Protein AF-A0A2N9MYM4-F1 (afdb_monomer)

pLDDT: mean 74.38, std 22.08, range [23.16, 95.75]

Foldseek 3Di:
DDPVVLCLLQVLLVVVFADDPDRNNHQQDPDPPQVPVDPCVVVVVVVQQVVVQADAHEPALPDALVRVLVVCVVSVGPRYAHRYRLVRNVLNLAASVVSSVRRVVRDCLLVNLVVCCVVPVPDDRDGDDDDAADDDDPVVDVVSCVVPVPDDCPRVVNNVVSCVVVGHPDNRDHLVVDDPVVSVVVRVVRVVVNQVSCCPPNVNNDDD

Structure (mmCIF, N/CA/C/O backbone):
data_AF-A0A2N9MYM4-F1
#
_entry.id   AF-A0A2N9MYM4-F1
#
loop_
_atom_site.group_PDB
_atom_site.id
_atom_site.type_symbol
_atom_site.label_atom_id
_atom_site.label_alt_id
_atom_site.label_comp_id
_atom_site.label_asym_id
_atom_site.label_entity_id
_atom_site.label_seq_id
_atom_site.pdbx_PDB_ins_code
_atom_site.Cartn_x
_atom_site.Cartn_y
_atom_site.Cartn_z
_atom_site.occupancy
_atom_site.B_iso_or_equiv
_atom_site.auth_seq_id
_atom_site.auth_comp_id
_atom_site.auth_asym_id
_atom_site.auth_atom_id
_atom_site.pdbx_PDB_model_num
ATOM 1 N N . MET A 1 1 ? -12.364 15.074 0.270 1.00 37.00 1 MET A N 1
ATOM 2 C CA . MET A 1 1 ? -11.116 14.694 -0.408 1.00 37.00 1 MET A CA 1
ATOM 3 C C . MET A 1 1 ? -11.374 14.740 -1.903 1.00 37.00 1 MET A C 1
ATOM 5 O O . MET A 1 1 ? -12.316 14.095 -2.348 1.00 37.00 1 MET A O 1
ATOM 9 N N . THR A 1 2 ? -10.655 15.563 -2.660 1.00 26.70 2 THR A N 1
ATOM 10 C CA . THR A 1 2 ? -10.802 15.642 -4.124 1.00 26.70 2 THR A CA 1
ATOM 11 C C . THR A 1 2 ? -9.970 14.563 -4.821 1.00 26.70 2 THR A C 1
ATOM 13 O O . THR A 1 2 ? -9.009 14.045 -4.252 1.00 26.70 2 THR A O 1
ATOM 16 N N . ARG A 1 3 ? -10.273 14.260 -6.094 1.00 31.08 3 ARG A N 1
ATOM 17 C CA . ARG A 1 3 ? -9.445 13.349 -6.913 1.00 31.08 3 ARG A CA 1
ATOM 18 C C . ARG A 1 3 ? -7.970 13.782 -6.942 1.00 31.08 3 ARG A C 1
ATOM 20 O O . ARG A 1 3 ? -7.082 12.943 -6.970 1.00 31.08 3 ARG A O 1
ATOM 27 N N . ARG A 1 4 ? -7.702 15.092 -6.881 1.00 27.34 4 ARG A N 1
ATOM 28 C CA . ARG A 1 4 ? -6.344 15.658 -6.886 1.00 27.34 4 ARG A CA 1
ATOM 29 C C . ARG A 1 4 ? -5.601 15.442 -5.561 1.00 27.34 4 ARG A C 1
ATOM 31 O O . ARG A 1 4 ? -4.392 15.255 -5.589 1.00 27.34 4 ARG A O 1
ATOM 38 N N . GLU A 1 5 ? -6.314 15.416 -4.435 1.00 31.50 5 GLU A N 1
ATOM 39 C CA . GLU A 1 5 ? -5.763 15.052 -3.118 1.00 31.50 5 GLU A CA 1
ATOM 40 C C . GLU A 1 5 ? -5.500 13.544 -3.003 1.00 31.50 5 GLU A C 1
ATOM 42 O O . GLU A 1 5 ? -4.465 13.155 -2.477 1.00 31.50 5 GLU A O 1
ATOM 47 N N . LEU A 1 6 ? -6.388 12.697 -3.542 1.00 29.56 6 LEU A N 1
ATOM 48 C CA . LEU A 1 6 ? -6.170 11.244 -3.628 1.00 29.56 6 LEU A CA 1
ATOM 49 C C . LEU A 1 6 ? -4.953 10.905 -4.503 1.00 29.56 6 LEU A C 1
ATOM 51 O O . LEU A 1 6 ? -4.080 10.155 -4.078 1.00 29.56 6 LEU A O 1
ATOM 55 N N . ILE A 1 7 ? -4.841 11.530 -5.681 1.00 31.28 7 ILE A N 1
ATOM 56 C CA . ILE A 1 7 ? -3.651 11.428 -6.541 1.00 31.28 7 ILE A CA 1
ATOM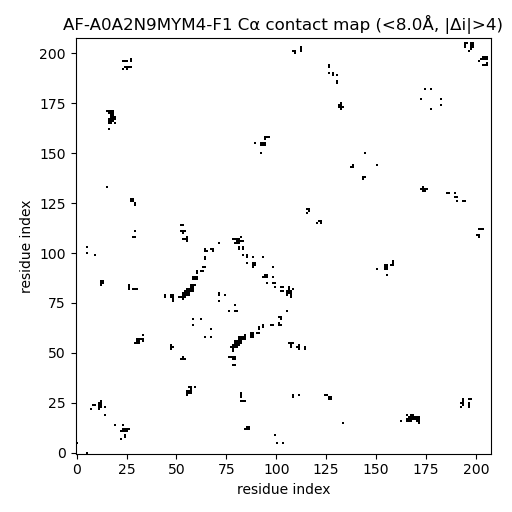 57 C C . ILE A 1 7 ? -2.404 11.926 -5.790 1.00 31.28 7 ILE A C 1
ATOM 59 O O . ILE A 1 7 ? -1.391 11.233 -5.773 1.00 31.28 7 ILE A O 1
ATOM 63 N N . GLY A 1 8 ? -2.475 13.076 -5.111 1.00 25.28 8 GLY A N 1
ATOM 64 C CA . GLY A 1 8 ? -1.361 13.619 -4.322 1.00 25.28 8 GLY A CA 1
ATOM 65 C C . GLY A 1 8 ? -0.928 12.754 -3.130 1.00 25.28 8 GLY A C 1
ATOM 66 O O . GLY A 1 8 ? 0.224 12.839 -2.718 1.00 25.28 8 GLY A O 1
ATOM 67 N N . ALA A 1 9 ? -1.814 11.906 -2.601 1.00 27.62 9 ALA A N 1
ATOM 68 C CA . ALA A 1 9 ? -1.497 10.969 -1.524 1.00 27.62 9 ALA A CA 1
ATOM 69 C C . ALA A 1 9 ? -0.861 9.654 -2.008 1.00 27.62 9 ALA A C 1
ATOM 71 O O . ALA A 1 9 ? -0.229 8.956 -1.221 1.00 27.62 9 ALA A O 1
ATOM 72 N N . ALA A 1 10 ? -1.022 9.310 -3.288 1.00 26.33 10 ALA A N 1
ATOM 73 C CA . ALA A 1 10 ? -0.700 7.981 -3.811 1.00 26.33 10 ALA A CA 1
ATOM 74 C C . ALA A 1 10 ? 0.328 7.966 -4.956 1.00 26.33 10 ALA A C 1
ATOM 76 O O . ALA A 1 10 ? 1.007 6.958 -5.168 1.00 26.33 10 ALA A O 1
ATOM 77 N N . VAL A 1 11 ? 0.515 9.090 -5.658 1.00 26.72 11 VAL A N 1
ATOM 78 C CA . VAL A 1 11 ? 1.648 9.281 -6.582 1.00 26.72 11 VAL A CA 1
ATOM 79 C C . VAL A 1 11 ? 2.975 9.112 -5.837 1.00 26.72 11 VAL A C 1
ATOM 81 O O . VAL A 1 11 ? 3.903 8.513 -6.377 1.00 26.72 11 VAL A O 1
ATOM 84 N N . THR A 1 12 ? 3.063 9.537 -4.572 1.00 26.58 12 THR A N 1
ATOM 85 C CA . THR A 1 12 ? 4.310 9.414 -3.804 1.00 26.58 12 THR A CA 1
ATOM 86 C C . THR A 1 12 ? 4.584 8.024 -3.230 1.00 26.58 12 THR A C 1
ATOM 88 O O . THR A 1 12 ? 5.732 7.745 -2.889 1.00 26.58 12 THR A O 1
ATOM 91 N N . ALA A 1 13 ? 3.611 7.103 -3.246 1.00 27.55 13 ALA A N 1
ATOM 92 C CA . ALA A 1 13 ? 3.853 5.694 -2.912 1.00 27.55 13 ALA A CA 1
ATOM 93 C C . ALA A 1 13 ? 4.764 4.978 -3.941 1.00 27.55 13 ALA A C 1
ATOM 95 O O . ALA A 1 13 ? 5.232 3.870 -3.702 1.00 27.55 13 ALA A O 1
ATOM 96 N N . THR A 1 14 ? 5.096 5.619 -5.068 1.00 25.52 14 THR A N 1
ATOM 97 C CA . THR A 1 14 ? 6.209 5.218 -5.946 1.00 25.52 14 THR A CA 1
ATOM 98 C C . THR A 1 14 ? 7.024 6.440 -6.383 1.00 25.52 14 THR A C 1
ATOM 100 O O . THR A 1 14 ? 7.360 6.610 -7.543 1.00 25.52 14 THR A O 1
ATOM 103 N N . ALA A 1 15 ? 7.435 7.278 -5.422 1.00 24.81 15 ALA A N 1
ATOM 104 C CA . ALA A 1 15 ? 8.508 8.266 -5.631 1.00 24.81 15 ALA A CA 1
ATOM 105 C C . ALA A 1 15 ? 9.924 7.711 -5.373 1.00 24.81 15 ALA A C 1
ATOM 107 O O . ALA A 1 15 ? 10.913 8.410 -5.586 1.00 24.81 15 ALA A O 1
ATOM 108 N N . ALA A 1 16 ? 10.029 6.406 -5.100 1.00 27.30 16 ALA A N 1
ATOM 109 C CA . ALA A 1 16 ? 11.187 5.624 -5.520 1.00 27.30 16 ALA A CA 1
ATOM 110 C C . ALA A 1 16 ? 11.268 5.468 -7.066 1.00 27.30 16 ALA A C 1
ATOM 112 O O . ALA A 1 16 ? 12.030 4.630 -7.534 1.00 27.30 16 ALA A O 1
ATOM 113 N N . SER A 1 17 ? 10.535 6.272 -7.872 1.00 25.78 17 SER A N 1
ATOM 114 C CA . SER A 1 17 ? 11.030 6.912 -9.115 1.00 25.78 17 SER A CA 1
ATOM 115 C C . SER A 1 17 ? 10.108 8.074 -9.589 1.00 25.78 17 SER A C 1
ATOM 117 O O . SER A 1 17 ? 8.906 7.871 -9.577 1.00 25.78 17 SER A O 1
ATOM 119 N N . ALA A 1 18 ? 10.498 9.258 -10.104 1.00 23.25 18 ALA A N 1
ATOM 120 C CA . ALA A 1 18 ? 11.807 10.031 -10.295 1.00 23.25 18 ALA A CA 1
ATOM 121 C C . ALA A 1 18 ? 11.278 11.243 -9.362 1.00 23.25 18 ALA A C 1
ATOM 123 O O . ALA A 1 18 ? 10.152 11.716 -9.503 1.00 23.25 18 ALA A O 1
ATOM 124 N N . ALA A 1 19 ? 12.125 11.815 -8.487 1.00 25.25 19 ALA A N 1
ATOM 125 C CA . ALA A 1 19 ? 11.920 13.037 -7.684 1.00 25.25 19 ALA A CA 1
ATOM 126 C C . ALA A 1 19 ? 10.869 14.087 -8.153 1.00 25.25 19 ALA A C 1
ATOM 128 O O . ALA A 1 19 ? 11.121 14.884 -9.065 1.00 25.25 19 ALA A O 1
ATOM 129 N N . VAL A 1 20 ? 9.781 14.194 -7.378 1.00 23.16 20 VAL A N 1
ATOM 130 C CA . VAL A 1 20 ? 8.937 15.394 -7.214 1.00 23.16 20 VAL A CA 1
ATOM 131 C C . VAL A 1 20 ? 9.349 16.087 -5.903 1.00 23.16 20 VAL A C 1
ATOM 133 O O . VAL A 1 20 ? 9.523 15.394 -4.901 1.00 23.16 20 VAL A O 1
ATOM 136 N N . PRO A 1 21 ? 9.518 17.422 -5.849 1.00 26.42 21 PRO A N 1
ATOM 137 C CA . PRO A 1 21 ? 9.863 18.100 -4.601 1.00 26.42 21 PRO A CA 1
ATOM 138 C C . PRO A 1 21 ? 8.680 18.146 -3.615 1.00 26.42 21 PRO A C 1
ATOM 140 O O . PRO A 1 21 ? 7.601 18.617 -3.965 1.00 26.42 21 PRO A O 1
ATOM 143 N N . ALA A 1 22 ? 8.943 17.742 -2.367 1.00 28.50 22 ALA A N 1
ATOM 144 C CA . ALA A 1 22 ? 8.140 18.008 -1.165 1.00 28.50 22 ALA A CA 1
ATOM 145 C C . ALA A 1 22 ? 6.671 17.517 -1.154 1.00 28.50 22 ALA A C 1
ATOM 147 O O . ALA A 1 22 ? 5.753 18.328 -1.036 1.00 28.50 22 ALA A O 1
ATOM 148 N N . ALA A 1 23 ? 6.457 16.191 -1.171 1.00 27.34 23 ALA A N 1
ATOM 149 C CA . ALA A 1 23 ? 5.236 15.552 -0.638 1.00 27.34 23 ALA A CA 1
ATOM 150 C C . ALA A 1 23 ? 5.391 14.026 -0.399 1.00 27.34 23 ALA A C 1
ATOM 152 O O . ALA A 1 23 ? 4.544 13.253 -0.853 1.00 27.34 23 ALA A O 1
ATOM 153 N N . SER A 1 24 ? 6.460 13.569 0.271 1.00 30.11 24 SER A N 1
ATOM 154 C CA . SER A 1 24 ? 6.762 12.150 0.568 1.00 30.11 24 SER A CA 1
ATOM 155 C C . SER A 1 24 ? 5.724 11.477 1.485 1.00 30.11 24 SER A C 1
ATOM 157 O O . SER A 1 24 ? 5.927 11.278 2.680 1.00 30.11 24 SER A O 1
ATOM 159 N N . GLN A 1 25 ? 4.571 11.119 0.914 1.00 29.56 25 GLN A N 1
ATOM 160 C CA . GLN A 1 25 ? 3.536 10.326 1.579 1.00 29.56 25 GLN A CA 1
ATOM 161 C C . GLN A 1 25 ? 3.945 8.851 1.634 1.00 29.56 25 GLN A C 1
ATOM 163 O O . GLN A 1 25 ? 3.504 8.037 0.821 1.00 29.56 25 GLN A O 1
ATOM 168 N N . THR A 1 26 ? 4.804 8.501 2.589 1.00 32.00 26 THR A N 1
ATOM 169 C CA . THR A 1 26 ? 5.155 7.099 2.831 1.00 32.00 26 THR A CA 1
ATOM 170 C C . THR A 1 26 ? 4.052 6.394 3.613 1.00 32.00 26 THR A C 1
ATOM 172 O O . THR A 1 26 ? 3.639 6.845 4.683 1.00 32.00 26 THR A O 1
ATOM 175 N N . THR A 1 27 ? 3.607 5.237 3.117 1.00 30.47 27 THR A N 1
ATOM 176 C CA . THR A 1 27 ? 2.656 4.370 3.821 1.00 30.47 27 THR A CA 1
ATOM 177 C C . THR A 1 27 ? 3.292 3.787 5.087 1.00 30.47 27 THR A C 1
ATOM 179 O O . THR A 1 27 ? 3.828 2.688 5.092 1.00 30.47 27 THR A O 1
ATOM 182 N N . VAL A 1 28 ? 3.181 4.504 6.207 1.00 26.98 28 VAL A N 1
ATOM 183 C CA . VAL A 1 28 ? 3.456 3.939 7.536 1.00 26.98 28 VAL A CA 1
ATOM 184 C C . VAL A 1 28 ? 2.336 2.958 7.864 1.00 26.98 28 VAL A C 1
ATOM 186 O O . VAL A 1 28 ? 1.223 3.374 8.193 1.00 26.98 28 VAL A O 1
ATOM 189 N N . GLY A 1 29 ? 2.581 1.667 7.666 1.00 29.38 29 GLY A N 1
ATOM 190 C CA . GLY A 1 29 ? 1.611 0.606 7.928 1.00 29.38 29 GLY A CA 1
ATOM 191 C C . GLY A 1 29 ? 1.477 0.287 9.418 1.00 29.38 29 GLY A C 1
ATOM 192 O O . GLY A 1 29 ? 2.440 0.366 10.176 1.00 29.38 29 GLY A O 1
ATOM 193 N N . VAL A 1 30 ? 0.282 -0.139 9.833 1.00 28.81 30 VAL A N 1
ATOM 194 C CA . VAL A 1 30 ? 0.127 -1.042 10.988 1.00 28.81 30 VAL A CA 1
ATOM 195 C C . VAL A 1 30 ? -0.249 -2.407 10.417 1.00 28.81 30 VAL A C 1
ATOM 197 O O . VAL A 1 30 ? -1.363 -2.902 10.584 1.00 28.81 30 VAL A O 1
ATOM 200 N N . THR A 1 31 ? 0.672 -2.964 9.635 1.00 33.22 31 THR A N 1
ATOM 201 C CA . THR A 1 31 ? 0.503 -4.227 8.919 1.00 33.22 31 THR A CA 1
ATOM 202 C C . THR A 1 31 ? 0.474 -5.390 9.904 1.00 33.22 31 THR A C 1
ATOM 204 O O . THR A 1 31 ? 1.427 -5.618 10.651 1.00 33.22 31 THR A O 1
ATOM 207 N N . ILE A 1 32 ? -0.604 -6.178 9.879 1.00 34.09 32 ILE A N 1
ATOM 208 C CA . ILE A 1 32 ? -0.493 -7.578 10.290 1.00 34.09 32 ILE A CA 1
ATOM 209 C C . ILE A 1 32 ? 0.111 -8.317 9.103 1.00 34.09 32 ILE A C 1
ATOM 211 O O . ILE A 1 32 ? -0.535 -8.428 8.064 1.00 34.09 32 ILE A O 1
ATOM 215 N N . ASP A 1 33 ? 1.342 -8.794 9.295 1.00 33.06 33 ASP A N 1
ATOM 216 C CA . ASP A 1 33 ? 2.158 -9.510 8.313 1.00 33.06 33 ASP A CA 1
ATOM 217 C C . ASP A 1 33 ? 1.318 -10.514 7.495 1.00 33.06 33 ASP A C 1
ATOM 219 O O . ASP A 1 33 ? 0.797 -11.523 7.996 1.00 33.06 33 ASP A O 1
ATOM 223 N N . CYS A 1 34 ? 1.109 -10.157 6.228 1.00 33.41 34 CYS A N 1
ATOM 224 C CA . CYS A 1 34 ? 0.062 -10.703 5.372 1.00 33.41 34 CYS A CA 1
ATOM 225 C C . CYS A 1 34 ? 0.326 -12.161 4.957 1.00 33.41 34 CYS A C 1
ATOM 227 O O . CYS A 1 34 ? -0.620 -12.909 4.689 1.00 33.41 34 CYS A O 1
ATOM 229 N N . TYR A 1 35 ? 1.585 -12.606 5.029 1.00 33.03 35 TYR A N 1
ATOM 230 C CA . TYR A 1 35 ? 2.074 -13.930 4.625 1.00 33.03 35 TYR A CA 1
ATOM 231 C C . TYR A 1 35 ? 1.400 -15.118 5.344 1.00 33.03 35 TYR A C 1
ATOM 233 O O . TYR A 1 35 ? 1.542 -16.265 4.914 1.00 33.03 35 TYR A O 1
ATOM 241 N N . GLN A 1 36 ? 0.641 -14.892 6.426 1.00 36.91 36 GLN A N 1
ATOM 242 C CA . GLN A 1 36 ? -0.136 -15.939 7.115 1.00 36.91 36 GLN A CA 1
ATOM 243 C C . GLN A 1 36 ? -1.664 -15.803 6.978 1.00 36.91 36 GLN A C 1
ATOM 245 O O . GLN A 1 36 ? -2.414 -16.649 7.488 1.00 36.91 36 GLN A O 1
ATOM 250 N N . PHE A 1 37 ? -2.161 -14.789 6.265 1.00 46.59 37 PHE A N 1
ATOM 251 C CA . PHE A 1 37 ? -3.587 -14.461 6.147 1.00 46.59 37 PHE A CA 1
ATOM 252 C C . PHE A 1 37 ? -4.339 -15.294 5.084 1.00 46.59 37 PHE A C 1
ATOM 254 O O . PHE A 1 37 ? -5.270 -14.837 4.431 1.00 46.59 37 PHE A O 1
ATOM 261 N N . GLY A 1 38 ? -4.000 -16.581 4.949 1.00 57.44 38 GLY A N 1
ATOM 262 C CA . GLY A 1 38 ? -4.732 -17.547 4.118 1.00 57.44 38 GLY A CA 1
ATOM 263 C C . GLY A 1 38 ? -6.088 -17.947 4.727 1.00 57.44 38 GLY A C 1
ATOM 264 O O . GLY A 1 38 ? -6.950 -17.113 5.007 1.00 57.44 38 GLY A O 1
ATOM 265 N N . ARG A 1 39 ? -6.276 -19.244 5.023 1.00 49.03 39 ARG A N 1
ATOM 266 C CA . ARG A 1 39 ? -7.504 -19.807 5.647 1.00 49.03 39 ARG A CA 1
ATOM 267 C C . ARG A 1 39 ? -7.873 -19.222 7.030 1.00 49.03 39 ARG A C 1
ATOM 269 O O . ARG A 1 39 ? -8.875 -19.620 7.616 1.00 49.03 39 ARG A O 1
ATOM 276 N N . ARG A 1 40 ? -7.078 -18.292 7.571 1.00 61.50 40 ARG A N 1
ATOM 277 C CA . ARG A 1 40 ? -7.336 -17.591 8.840 1.00 61.50 40 ARG A CA 1
ATOM 278 C C . ARG A 1 40 ? -8.320 -16.417 8.684 1.00 61.50 40 ARG A C 1
ATOM 280 O O . ARG A 1 40 ? -9.012 -16.107 9.651 1.00 61.50 40 ARG A O 1
ATOM 287 N N . ARG A 1 41 ? -8.464 -15.832 7.482 1.00 64.06 41 ARG A N 1
ATOM 288 C CA . ARG A 1 41 ? -9.324 -14.657 7.196 1.00 64.06 41 ARG A CA 1
ATOM 289 C C . ARG A 1 41 ? -10.770 -14.786 7.675 1.00 64.06 41 ARG A C 1
ATOM 291 O O . ARG A 1 41 ? -11.223 -13.966 8.465 1.00 64.06 41 ARG A O 1
ATOM 298 N N . GLN A 1 42 ? -11.444 -15.878 7.306 1.00 64.94 42 GLN A N 1
ATOM 299 C CA . GLN A 1 42 ? -12.828 -16.177 7.714 1.00 64.94 42 GLN A CA 1
ATOM 300 C C . GLN A 1 42 ? -13.037 -16.252 9.240 1.00 64.94 42 GLN A C 1
ATOM 302 O O . GLN A 1 42 ? -14.172 -16.218 9.701 1.00 64.94 42 GLN A O 1
ATOM 307 N N . ARG A 1 43 ? -11.961 -16.368 10.032 1.00 71.69 43 ARG A N 1
ATOM 308 C CA . ARG A 1 43 ? -11.997 -16.317 11.502 1.00 71.69 43 ARG A CA 1
ATOM 309 C C . ARG A 1 43 ? -11.539 -14.962 12.040 1.00 71.69 43 ARG A C 1
ATOM 311 O O . ARG A 1 43 ? -12.063 -14.516 13.052 1.00 71.69 43 ARG A O 1
ATOM 318 N N . ALA A 1 44 ? -10.591 -14.309 11.368 1.00 76.56 44 ALA A N 1
ATOM 319 C CA . ALA A 1 44 ? -10.050 -13.017 11.772 1.00 76.56 44 ALA A CA 1
ATOM 320 C C . ALA A 1 44 ? -11.095 -11.892 11.718 1.00 76.56 44 ALA A C 1
ATOM 322 O O . ALA A 1 44 ? -11.241 -11.177 12.704 1.00 76.56 44 ALA A O 1
ATOM 323 N N . TYR A 1 45 ? -11.858 -11.753 10.627 1.00 79.81 45 TYR A N 1
ATOM 324 C CA . TYR A 1 45 ? -12.792 -10.623 10.492 1.00 79.81 45 TYR A CA 1
ATOM 325 C C . TYR A 1 45 ? -13.981 -10.678 11.465 1.00 79.81 45 TYR A C 1
ATOM 327 O O . TYR A 1 45 ? -14.228 -9.670 12.123 1.00 79.81 45 TYR A O 1
ATOM 335 N N . PRO A 1 46 ? -14.661 -11.828 11.680 1.00 82.56 46 PRO A N 1
ATOM 336 C CA . PRO A 1 46 ? -15.718 -11.906 12.693 1.00 82.56 46 PRO A CA 1
ATOM 337 C C . PRO A 1 46 ? -15.209 -11.662 14.121 1.00 82.56 46 PRO A C 1
ATOM 339 O O . PRO A 1 46 ? -15.976 -11.248 14.983 1.00 82.56 46 PRO A O 1
ATOM 342 N N . ILE A 1 47 ? -13.917 -11.898 14.389 1.00 83.25 47 ILE A N 1
ATOM 343 C CA . ILE A 1 47 ? -13.271 -11.525 15.655 1.00 83.25 47 ILE A CA 1
ATOM 344 C C . ILE A 1 47 ? -13.018 -10.010 15.691 1.00 83.25 47 ILE A C 1
ATOM 346 O O . ILE A 1 47 ? -13.425 -9.363 16.654 1.00 83.25 47 ILE A O 1
ATOM 350 N N . ALA A 1 48 ? -12.404 -9.439 14.651 1.00 83.62 48 ALA A N 1
ATOM 351 C CA . ALA A 1 48 ? -12.138 -8.004 14.534 1.00 83.62 48 ALA A CA 1
ATOM 352 C C . ALA A 1 48 ? -13.417 -7.169 14.727 1.00 83.62 48 ALA A C 1
ATOM 354 O O . ALA A 1 48 ? -13.458 -6.289 15.584 1.00 83.62 48 ALA A O 1
ATOM 355 N N . GLU A 1 49 ? -14.498 -7.524 14.032 1.00 86.56 49 GLU A N 1
ATOM 356 C CA . GLU A 1 49 ? -15.803 -6.868 14.142 1.00 86.56 49 GLU A CA 1
ATOM 357 C C . GLU A 1 49 ? -16.446 -7.054 15.526 1.00 86.56 49 GLU A C 1
ATOM 359 O O . GLU A 1 49 ? -16.837 -6.072 16.161 1.00 86.56 49 GLU A O 1
ATOM 364 N N . LYS A 1 50 ? -16.478 -8.288 16.058 1.00 88.44 50 LYS A N 1
ATOM 365 C CA . LYS A 1 50 ? -17.019 -8.585 17.400 1.00 88.44 50 LYS A CA 1
ATOM 366 C C . LYS A 1 50 ? -16.348 -7.760 18.501 1.00 88.44 50 LYS A C 1
ATOM 368 O O . LYS A 1 50 ? -17.019 -7.353 19.449 1.00 88.44 50 LYS A O 1
ATOM 373 N N . TYR A 1 51 ? -15.039 -7.534 18.397 1.00 87.50 51 TYR A N 1
ATOM 374 C CA . TYR A 1 51 ? -14.267 -6.740 19.357 1.00 87.50 51 TYR A CA 1
ATOM 375 C C . TYR A 1 51 ? -14.080 -5.274 18.929 1.00 87.50 51 TYR A C 1
ATOM 377 O O . TYR A 1 51 ? -13.377 -4.535 19.617 1.00 87.50 51 TYR A O 1
ATOM 385 N N . ARG A 1 52 ? -14.724 -4.838 17.833 1.00 88.62 52 ARG A N 1
ATOM 386 C CA . ARG A 1 52 ? -14.628 -3.484 17.251 1.00 88.62 52 ARG A CA 1
ATOM 387 C C . ARG A 1 52 ? -13.184 -3.011 17.046 1.00 88.62 52 ARG A C 1
ATOM 389 O O . ARG A 1 52 ? -12.859 -1.837 17.223 1.00 88.62 52 ARG A O 1
ATOM 396 N N . HIS A 1 53 ? -12.311 -3.947 16.689 1.00 86.12 53 HIS A N 1
ATOM 397 C CA . HIS A 1 53 ? -10.892 -3.723 16.472 1.00 86.12 53 HIS A CA 1
ATOM 398 C C . HIS A 1 53 ? -10.627 -3.572 14.968 1.00 86.12 53 HIS A C 1
ATOM 400 O O . HIS A 1 53 ? -10.735 -4.563 14.248 1.00 86.12 53 HIS A O 1
ATOM 406 N N . PRO A 1 54 ? -10.323 -2.361 14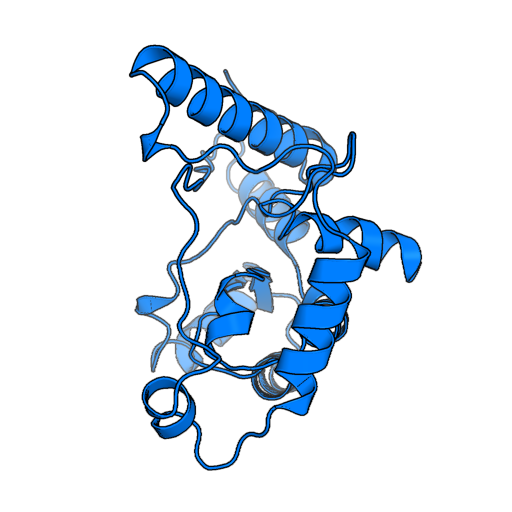.468 1.00 88.56 54 PRO A N 1
ATOM 407 C CA . PRO A 1 54 ? -10.072 -2.148 13.048 1.00 88.56 54 PRO A CA 1
ATOM 408 C C . PRO A 1 54 ? -8.790 -2.857 12.595 1.00 88.56 54 PRO A C 1
ATOM 410 O O . PRO A 1 54 ? -7.769 -2.812 13.281 1.00 88.56 54 PRO A O 1
ATOM 413 N N . LEU A 1 55 ? -8.852 -3.476 11.420 1.00 86.19 55 LEU A N 1
ATOM 414 C CA . LEU A 1 55 ? -7.787 -4.246 10.791 1.00 86.19 55 LEU A CA 1
ATOM 415 C C . LEU A 1 55 ? -7.632 -3.819 9.329 1.00 86.19 55 LEU A C 1
ATOM 417 O O . LEU A 1 55 ? -8.619 -3.716 8.603 1.00 86.19 55 LEU A O 1
ATOM 421 N N . GLU A 1 56 ? -6.394 -3.644 8.879 1.00 86.12 56 GLU A N 1
ATOM 422 C CA . GLU A 1 56 ? -6.058 -3.472 7.466 1.00 86.12 56 GLU A CA 1
ATOM 423 C C . GLU A 1 56 ? -5.404 -4.744 6.908 1.00 86.12 56 GLU A C 1
ATOM 425 O O . GLU A 1 56 ? -4.539 -5.347 7.544 1.00 86.12 56 GLU A O 1
ATOM 430 N N . LEU A 1 57 ? -5.827 -5.154 5.711 1.00 86.00 57 LEU A N 1
ATOM 431 C CA . LEU A 1 57 ? -5.148 -6.150 4.882 1.00 86.00 57 LEU A CA 1
ATOM 432 C C . LEU A 1 57 ? -4.137 -5.450 3.988 1.00 86.00 57 LEU A C 1
ATOM 434 O O . LEU A 1 57 ? -4.503 -4.507 3.301 1.00 86.00 57 LEU A O 1
ATOM 438 N N . GLU A 1 58 ? -2.905 -5.923 3.909 1.00 84.38 58 GLU A N 1
ATOM 439 C CA . GLU A 1 58 ? -2.029 -5.508 2.812 1.00 84.38 58 GLU A CA 1
ATOM 440 C C . GLU A 1 58 ? -2.597 -6.010 1.472 1.00 84.38 58 GLU A C 1
ATOM 442 O O . GLU A 1 58 ? -3.044 -7.160 1.393 1.00 84.38 58 GLU A O 1
ATOM 447 N N . ASN A 1 59 ? -2.549 -5.202 0.407 1.00 85.44 59 ASN A N 1
ATOM 448 C CA . ASN A 1 59 ? -2.791 -5.678 -0.964 1.00 85.44 59 ASN A CA 1
ATOM 449 C C . ASN A 1 59 ? -1.562 -6.434 -1.503 1.00 85.44 59 ASN A C 1
ATOM 451 O O . ASN A 1 59 ? -0.983 -6.104 -2.538 1.00 85.44 59 ASN A O 1
ATOM 455 N N . HIS A 1 60 ? -1.152 -7.451 -0.750 1.00 82.94 60 HIS A N 1
ATOM 456 C CA . HIS A 1 60 ? -0.111 -8.382 -1.141 1.00 82.94 60 HIS A CA 1
ATOM 457 C C . HIS A 1 60 ? -0.549 -9.209 -2.364 1.00 82.94 60 HIS A C 1
ATOM 459 O O . HIS A 1 60 ? -1.701 -9.164 -2.800 1.00 82.94 60 HIS A O 1
ATOM 465 N N . LYS A 1 61 ? 0.406 -9.932 -2.952 1.00 81.19 61 LYS A N 1
ATOM 466 C CA . LYS A 1 61 ? 0.437 -10.443 -4.338 1.00 81.19 61 LYS A CA 1
ATOM 467 C C . LYS A 1 61 ? -0.468 -11.661 -4.578 1.00 81.19 61 LYS A C 1
ATOM 469 O O . LYS A 1 61 ? -0.137 -12.545 -5.364 1.00 81.19 61 LYS A O 1
ATOM 474 N N . ASP A 1 62 ? -1.590 -11.696 -3.877 1.00 80.81 62 ASP A N 1
ATOM 475 C CA . ASP A 1 62 ? -2.546 -12.790 -3.791 1.00 80.81 62 ASP A CA 1
ATOM 476 C C . ASP A 1 62 ? -3.904 -12.443 -4.435 1.00 80.81 62 ASP A C 1
ATOM 478 O O . ASP A 1 62 ? -4.645 -13.369 -4.765 1.00 80.81 62 ASP A O 1
ATOM 482 N N . TRP A 1 63 ? -4.231 -11.148 -4.604 1.00 85.12 63 TRP A N 1
ATOM 483 C CA . TRP A 1 63 ? -5.489 -10.651 -5.196 1.00 85.12 63 TRP A CA 1
ATOM 484 C C . TRP A 1 63 ? -5.268 -9.459 -6.115 1.00 85.12 63 TRP A C 1
ATOM 486 O O . TRP A 1 63 ? -4.472 -8.572 -5.804 1.00 85.12 63 TRP A O 1
ATOM 496 N N . THR A 1 64 ? -6.037 -9.397 -7.202 1.00 89.06 64 THR A N 1
ATOM 497 C CA . THR A 1 64 ? -6.147 -8.174 -8.010 1.00 89.06 64 THR A CA 1
ATOM 498 C C . THR A 1 64 ? -6.836 -7.056 -7.220 1.00 89.06 64 THR A C 1
ATOM 500 O O . THR A 1 64 ? -7.541 -7.308 -6.235 1.00 89.06 64 THR A O 1
ATOM 503 N N . ALA A 1 65 ? -6.695 -5.807 -7.664 1.00 89.06 65 ALA A N 1
ATOM 504 C CA . ALA A 1 65 ? -7.433 -4.689 -7.075 1.00 89.06 65 ALA A CA 1
ATOM 505 C C . ALA A 1 65 ? -8.961 -4.875 -7.141 1.00 89.06 65 ALA A C 1
ATOM 507 O O . ALA A 1 65 ? -9.645 -4.524 -6.178 1.00 89.06 65 ALA A O 1
ATOM 508 N N . ASP A 1 66 ? -9.490 -5.477 -8.212 1.00 91.00 66 ASP A N 1
ATOM 509 C CA . ASP A 1 66 ? -10.914 -5.821 -8.329 1.00 91.00 66 ASP A CA 1
ATOM 510 C C . ASP A 1 66 ? -11.320 -6.905 -7.322 1.00 91.00 66 ASP A C 1
ATOM 512 O O . ASP A 1 66 ? -12.320 -6.755 -6.621 1.00 91.00 66 ASP A O 1
ATOM 516 N N . GLU A 1 67 ? -10.538 -7.983 -7.202 1.00 91.44 67 GLU A N 1
ATOM 517 C CA . GLU A 1 67 ? -10.812 -9.085 -6.270 1.00 91.44 67 GLU A CA 1
ATOM 518 C C . GLU A 1 67 ? -10.776 -8.621 -4.811 1.00 91.44 67 GLU A C 1
ATOM 520 O O . GLU A 1 67 ? -11.642 -8.992 -4.014 1.00 91.44 67 GLU A O 1
ATOM 525 N N . LEU A 1 68 ? -9.801 -7.782 -4.454 1.00 90.94 68 LEU A N 1
ATOM 526 C CA . LEU A 1 68 ? -9.678 -7.239 -3.106 1.00 90.94 68 LEU A CA 1
ATOM 527 C C . LEU A 1 68 ? -10.771 -6.200 -2.816 1.00 90.94 68 LEU A C 1
ATOM 529 O O . LEU A 1 68 ? -11.366 -6.238 -1.740 1.00 90.94 68 LEU A O 1
ATOM 533 N N . THR A 1 69 ? -11.112 -5.339 -3.780 1.00 93.12 69 THR A N 1
ATOM 534 C CA . THR A 1 69 ? -12.262 -4.421 -3.677 1.00 93.12 69 THR A CA 1
ATOM 535 C C . THR A 1 69 ? -13.572 -5.185 -3.499 1.00 93.12 69 THR A C 1
ATOM 537 O O . THR A 1 69 ? -14.372 -4.842 -2.625 1.00 93.12 69 THR A O 1
ATOM 540 N N . ALA A 1 70 ? -13.785 -6.254 -4.269 1.00 92.50 70 ALA A N 1
ATOM 541 C CA . ALA A 1 70 ? -14.954 -7.118 -4.152 1.00 92.50 70 ALA A CA 1
ATOM 542 C C . ALA A 1 70 ? -15.008 -7.813 -2.783 1.00 92.50 70 ALA A C 1
ATOM 544 O O . ALA A 1 70 ? -16.066 -7.826 -2.156 1.00 92.50 70 ALA A O 1
ATOM 545 N N . LEU A 1 71 ? -13.877 -8.314 -2.274 1.00 88.44 71 LEU A N 1
ATOM 546 C CA . LEU A 1 71 ? -13.774 -8.922 -0.943 1.00 88.44 71 LEU A CA 1
ATOM 547 C C . LEU A 1 71 ? -14.123 -7.922 0.172 1.00 88.44 71 LEU A C 1
ATOM 549 O O . LEU A 1 71 ? -14.939 -8.225 1.043 1.00 88.44 71 LEU A O 1
ATOM 553 N N . LEU A 1 72 ? -13.534 -6.723 0.141 1.00 89.25 72 LEU A N 1
ATOM 554 C CA . LEU A 1 72 ? -13.782 -5.663 1.125 1.00 89.25 72 LEU A CA 1
ATOM 555 C C . LEU A 1 72 ? -15.250 -5.206 1.088 1.00 89.25 72 LEU A C 1
ATOM 557 O O . LEU A 1 72 ? -15.893 -5.096 2.134 1.00 89.25 72 LEU A O 1
ATOM 561 N N . THR A 1 73 ? -15.807 -5.038 -0.114 1.00 92.19 73 THR A N 1
ATOM 562 C CA . THR A 1 73 ? -17.221 -4.689 -0.332 1.00 92.19 73 THR A CA 1
ATOM 563 C C . THR A 1 73 ? -18.167 -5.796 0.144 1.00 92.19 73 THR A C 1
ATOM 565 O O . THR A 1 73 ? -19.186 -5.497 0.761 1.00 92.19 73 THR A O 1
ATOM 568 N N . GLN A 1 74 ? -17.829 -7.071 -0.083 1.00 89.00 74 GLN A N 1
ATOM 569 C CA . GLN A 1 74 ? -18.627 -8.221 0.358 1.00 89.00 74 GLN A CA 1
ATOM 570 C C . GLN A 1 74 ? -18.700 -8.325 1.887 1.00 89.00 74 GLN A C 1
ATOM 572 O O . GLN A 1 74 ? -19.748 -8.685 2.420 1.00 89.00 74 GLN A O 1
ATOM 577 N N . TYR A 1 75 ? -17.605 -8.027 2.593 1.00 85.94 75 TYR A N 1
ATOM 578 C CA . TYR A 1 75 ? -17.613 -7.991 4.057 1.00 85.94 75 TYR A CA 1
ATOM 579 C C . TYR A 1 75 ? -18.320 -6.748 4.610 1.00 85.94 75 TYR A C 1
ATOM 581 O O . TYR A 1 75 ? -18.940 -6.845 5.665 1.00 85.94 75 TYR A O 1
ATOM 589 N N . GLY A 1 76 ? -18.227 -5.594 3.937 1.00 86.50 76 GLY A N 1
ATOM 590 C CA . GLY A 1 76 ? -18.958 -4.366 4.290 1.00 86.50 76 GLY A CA 1
ATOM 591 C C . GLY A 1 76 ? -18.658 -3.795 5.686 1.00 86.50 76 GLY A C 1
ATOM 592 O O . GLY A 1 76 ? -19.379 -2.921 6.164 1.00 86.50 76 GLY A O 1
ATOM 593 N N . SER A 1 77 ? -17.624 -4.304 6.360 1.00 87.69 77 SER A N 1
ATOM 594 C CA . SER A 1 77 ? -17.362 -4.050 7.775 1.00 87.69 77 SER A CA 1
ATOM 595 C C . SER A 1 77 ? -16.504 -2.806 7.973 1.00 87.69 77 SER A C 1
ATOM 597 O O . SER A 1 77 ? -15.383 -2.729 7.478 1.00 87.69 77 SER A O 1
ATOM 599 N N . GLU A 1 78 ? -16.974 -1.862 8.789 1.00 88.94 78 GLU A N 1
ATOM 600 C CA . GLU A 1 78 ? -16.230 -0.646 9.158 1.00 88.94 78 GLU A CA 1
ATOM 601 C C . GLU A 1 78 ? -14.933 -0.917 9.967 1.00 88.94 78 GLU A C 1
ATOM 603 O O . GLU A 1 78 ? -14.163 0.007 10.250 1.00 88.94 78 GLU A O 1
ATOM 608 N N . TYR A 1 79 ? -14.705 -2.178 10.358 1.00 88.69 79 TYR A N 1
ATOM 609 C CA . TYR A 1 79 ? -13.502 -2.674 11.034 1.00 88.69 79 TYR A CA 1
ATOM 610 C C . TYR A 1 79 ? -12.551 -3.426 10.093 1.00 88.69 79 TYR A C 1
ATOM 612 O O . TYR A 1 79 ? -11.518 -3.910 10.552 1.00 88.69 79 TYR A O 1
ATOM 620 N N . LEU A 1 80 ? -12.864 -3.519 8.798 1.00 87.88 80 LEU A N 1
ATOM 621 C CA . LEU A 1 80 ? -11.989 -4.097 7.786 1.00 87.88 80 LEU A CA 1
ATOM 622 C C . LEU A 1 80 ? -11.595 -3.034 6.754 1.00 87.88 80 LEU A C 1
ATOM 624 O O . LEU A 1 80 ? -12.429 -2.287 6.252 1.00 87.88 80 LEU A O 1
ATOM 628 N N . GLY A 1 81 ? -10.307 -2.964 6.443 1.00 88.88 81 GLY A N 1
ATOM 629 C CA . GLY A 1 81 ? -9.750 -2.044 5.462 1.00 88.88 81 GLY A CA 1
ATOM 630 C C . GLY A 1 81 ? -8.542 -2.614 4.731 1.00 88.88 81 GLY A C 1
ATOM 631 O O . GLY A 1 81 ? -8.240 -3.806 4.838 1.00 88.88 81 GLY A O 1
ATOM 632 N N . VAL A 1 82 ? -7.824 -1.742 4.027 1.00 88.00 82 VAL A N 1
ATOM 633 C CA . VAL A 1 82 ? -6.617 -2.086 3.264 1.00 88.00 82 VAL A CA 1
ATOM 634 C C . VAL A 1 82 ? -5.425 -1.196 3.629 1.00 88.00 82 VAL A C 1
ATOM 636 O O . VAL A 1 82 ? -5.550 0.023 3.732 1.00 88.00 82 VAL A O 1
ATOM 639 N N . CYS A 1 83 ? -4.258 -1.809 3.808 1.00 87.75 83 CYS A N 1
ATOM 640 C CA . CYS A 1 83 ? -2.967 -1.141 3.859 1.00 87.75 83 CYS A CA 1
ATOM 641 C C . CYS A 1 83 ? -2.409 -1.143 2.435 1.00 87.75 83 CYS A C 1
ATOM 643 O O . CYS A 1 83 ? -1.997 -2.186 1.930 1.00 87.75 83 CYS A O 1
ATOM 645 N N . LEU A 1 84 ? -2.461 0.018 1.783 1.00 86.19 84 LEU A N 1
ATOM 646 C CA . LEU A 1 84 ? -2.109 0.165 0.375 1.00 86.19 84 LEU A CA 1
ATOM 647 C C . LEU A 1 84 ? -0.584 0.223 0.173 1.00 86.19 84 LEU A C 1
ATOM 649 O O . LEU A 1 84 ? 0.027 1.283 0.338 1.00 86.19 84 LEU A O 1
ATOM 653 N N . ASP A 1 85 ? -0.002 -0.910 -0.213 1.00 81.75 85 ASP A N 1
ATOM 654 C CA . ASP A 1 85 ? 1.338 -1.028 -0.792 1.00 81.75 85 ASP A CA 1
ATOM 655 C C . ASP A 1 85 ? 1.221 -1.058 -2.323 1.00 81.75 85 ASP A C 1
ATOM 657 O O . ASP A 1 85 ? 0.628 -1.966 -2.908 1.00 81.75 85 ASP A O 1
ATOM 661 N N . THR A 1 86 ? 1.781 -0.058 -3.002 1.00 74.94 86 THR A N 1
ATOM 662 C CA . THR A 1 86 ? 1.694 0.036 -4.467 1.00 74.94 86 THR A CA 1
ATOM 663 C C . THR A 1 86 ? 2.857 -0.647 -5.201 1.00 74.94 86 THR A C 1
ATOM 665 O O . THR A 1 86 ? 2.816 -0.782 -6.426 1.00 74.94 86 THR A O 1
ATOM 668 N N . GLY A 1 87 ? 3.873 -1.136 -4.480 1.00 75.25 87 GLY A N 1
ATOM 669 C CA . GLY A 1 87 ? 4.973 -1.932 -5.033 1.00 75.25 87 GLY A CA 1
ATOM 670 C C . GLY A 1 87 ? 4.563 -3.382 -5.310 1.00 75.25 87 GLY A C 1
ATOM 671 O O . GLY A 1 87 ? 5.037 -4.000 -6.270 1.00 75.25 87 GLY A O 1
ATOM 672 N N . ASN A 1 88 ? 3.625 -3.916 -4.527 1.00 81.38 88 ASN A N 1
ATOM 673 C CA . ASN A 1 88 ? 2.996 -5.212 -4.754 1.00 81.38 88 ASN A CA 1
ATOM 674 C C . ASN A 1 88 ? 2.261 -5.263 -6.101 1.00 81.38 88 ASN A C 1
ATOM 676 O O . ASN A 1 88 ? 2.431 -6.238 -6.837 1.00 81.38 88 ASN A O 1
ATOM 680 N N . THR A 1 89 ? 1.545 -4.192 -6.461 1.00 79.19 89 THR A N 1
ATOM 681 C CA . THR A 1 89 ? 0.716 -4.035 -7.673 1.00 79.19 89 THR A CA 1
ATOM 682 C C . THR A 1 89 ? 1.379 -4.525 -8.962 1.00 79.19 89 THR A C 1
ATOM 684 O O . THR A 1 89 ? 0.793 -5.305 -9.716 1.00 79.19 89 THR A O 1
ATOM 687 N N . LEU A 1 90 ? 2.635 -4.128 -9.207 1.00 77.94 90 LEU A N 1
ATOM 688 C CA . LEU A 1 90 ? 3.363 -4.492 -10.430 1.00 77.94 90 LEU A CA 1
ATOM 689 C C . LEU A 1 90 ? 3.592 -6.009 -10.556 1.00 77.94 90 LEU A C 1
ATOM 691 O O . LEU A 1 90 ? 3.819 -6.515 -11.652 1.00 77.94 90 LEU A O 1
ATOM 695 N N . SER A 1 91 ? 3.515 -6.754 -9.452 1.00 79.56 91 SER A N 1
ATOM 696 C CA . SER A 1 91 ? 3.664 -8.213 -9.452 1.00 79.56 91 SER A CA 1
ATOM 697 C C . SER A 1 91 ? 2.455 -8.938 -10.053 1.00 79.56 91 SER A C 1
ATOM 699 O O . SER A 1 91 ? 2.610 -10.092 -10.432 1.00 79.56 91 SER A O 1
ATOM 701 N N . LEU A 1 92 ? 1.290 -8.282 -10.150 1.00 84.25 92 LEU A N 1
ATOM 702 C CA . LEU A 1 92 ? 0.039 -8.847 -10.677 1.00 84.25 92 LEU A CA 1
ATOM 703 C C . LEU A 1 92 ? -0.426 -8.213 -11.999 1.00 84.25 92 LEU A C 1
ATOM 705 O O . LEU A 1 92 ? -1.472 -8.597 -12.513 1.00 84.25 92 LEU A O 1
ATOM 709 N N . LEU A 1 93 ? 0.347 -7.280 -12.573 1.00 86.94 93 LEU A N 1
ATOM 710 C CA . LEU A 1 93 ? 0.005 -6.533 -13.797 1.00 86.94 93 LEU A CA 1
ATOM 711 C C . LEU A 1 93 ? -1.284 -5.691 -13.708 1.00 86.94 93 LEU A C 1
ATOM 713 O O . LEU A 1 93 ? -1.947 -5.488 -14.725 1.00 86.94 93 LEU A O 1
ATOM 717 N N . ASP A 1 94 ? -1.650 -5.203 -12.523 1.00 87.94 94 ASP A N 1
ATOM 718 C CA . ASP A 1 94 ? -2.721 -4.207 -12.379 1.00 87.94 94 ASP A CA 1
ATOM 719 C C . ASP A 1 94 ? -2.222 -2.789 -12.727 1.00 87.94 94 ASP A C 1
ATOM 721 O O . ASP A 1 94 ? -1.021 -2.505 -12.683 1.00 87.94 94 ASP A O 1
ATOM 725 N N . ASP A 1 95 ? -3.141 -1.882 -13.079 1.00 87.56 95 ASP A N 1
ATOM 726 C CA . ASP A 1 95 ? -2.814 -0.470 -13.3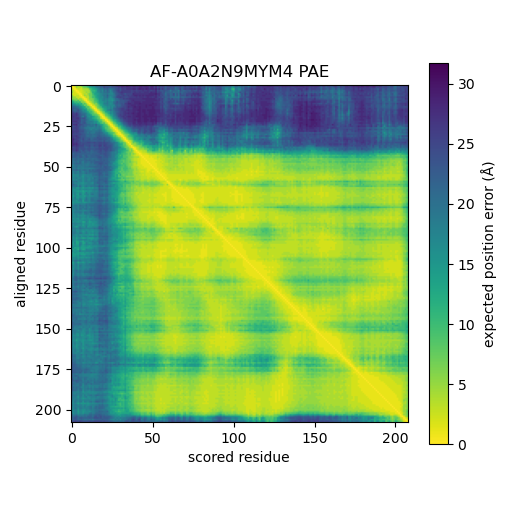04 1.00 87.56 95 ASP A CA 1
ATOM 727 C C . ASP A 1 95 ? -2.584 0.244 -11.966 1.00 87.56 95 ASP A C 1
ATOM 729 O O . ASP A 1 95 ? -3.446 0.258 -11.087 1.00 87.56 95 ASP A O 1
ATOM 733 N N . TYR A 1 96 ? -1.416 0.875 -11.831 1.00 82.00 96 TYR A N 1
ATOM 734 C CA . TYR A 1 96 ? -0.989 1.560 -10.612 1.00 82.00 96 TYR A CA 1
ATOM 735 C C . TYR A 1 96 ? -2.014 2.569 -10.061 1.00 82.00 96 TYR A C 1
ATOM 737 O O . TYR A 1 96 ? -2.218 2.641 -8.849 1.00 82.00 96 TYR A O 1
ATOM 745 N N . MET A 1 97 ? -2.654 3.357 -10.928 1.00 84.0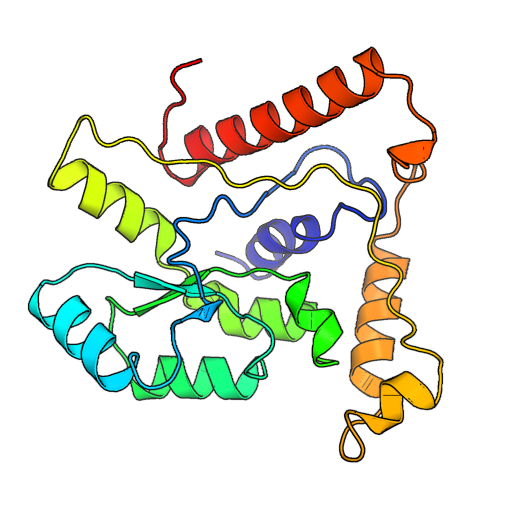0 97 MET A N 1
ATOM 746 C CA . MET A 1 97 ? -3.626 4.374 -10.523 1.00 84.00 97 MET A CA 1
ATOM 747 C C . MET A 1 97 ? -5.016 3.779 -10.289 1.00 84.00 97 MET A C 1
ATOM 749 O O . MET A 1 97 ? -5.727 4.254 -9.410 1.00 84.00 97 MET A O 1
ATOM 753 N N . GLU A 1 98 ? -5.396 2.735 -11.024 1.00 88.12 98 GLU A N 1
ATOM 754 C CA . GLU A 1 98 ? -6.658 2.005 -10.836 1.00 88.12 98 GLU A CA 1
ATOM 755 C C . GLU A 1 98 ? -6.682 1.317 -9.459 1.00 88.12 98 GLU A C 1
ATOM 757 O O . GLU A 1 98 ? -7.632 1.491 -8.698 1.00 88.12 98 GLU A O 1
ATOM 762 N N . VAL A 1 99 ? -5.580 0.667 -9.059 1.00 88.50 99 VAL A N 1
ATOM 763 C CA . VAL A 1 99 ? -5.411 0.084 -7.710 1.00 88.50 99 VAL A CA 1
ATOM 764 C C . VAL A 1 99 ? -5.535 1.144 -6.613 1.00 88.50 99 VAL A C 1
ATOM 766 O O . VAL A 1 99 ? -6.183 0.916 -5.593 1.00 88.50 99 VAL A O 1
ATOM 769 N N . VAL A 1 100 ? -4.959 2.326 -6.834 1.00 87.12 100 VAL A N 1
ATOM 770 C CA . VAL A 1 100 ? -5.075 3.478 -5.929 1.00 87.12 100 VAL A CA 1
ATOM 771 C C . VAL A 1 100 ? -6.518 3.980 -5.825 1.00 87.12 100 VAL A C 1
ATOM 773 O O . VAL A 1 100 ? -7.015 4.160 -4.713 1.00 87.12 100 VAL A O 1
ATOM 776 N N . GLU A 1 101 ? -7.191 4.218 -6.954 1.00 88.94 101 GLU A N 1
ATOM 777 C CA . GLU A 1 101 ? -8.549 4.778 -6.983 1.00 88.94 101 GLU A CA 1
ATOM 778 C C . GLU A 1 101 ? -9.591 3.806 -6.401 1.00 88.94 101 GLU A C 1
ATOM 780 O O . GLU A 1 101 ? -10.549 4.259 -5.773 1.00 88.94 101 GLU A O 1
ATOM 785 N N . LEU A 1 102 ? -9.368 2.492 -6.531 1.00 91.44 102 LEU A N 1
ATOM 786 C CA . LEU A 1 102 ? -10.210 1.437 -5.958 1.00 91.44 102 LEU A CA 1
ATOM 787 C C . LEU A 1 102 ? -9.956 1.191 -4.459 1.00 91.44 102 LEU A C 1
ATOM 789 O O . LEU A 1 102 ? -10.909 1.094 -3.685 1.00 91.44 102 LEU A O 1
ATOM 793 N N . LEU A 1 103 ? -8.691 1.083 -4.031 1.00 89.62 103 LEU A N 1
ATOM 794 C CA . LEU A 1 103 ? -8.348 0.611 -2.681 1.00 89.62 103 LEU A CA 1
ATOM 795 C C . LEU A 1 103 ? -8.192 1.730 -1.642 1.00 89.62 103 LEU A C 1
ATOM 797 O O . LEU A 1 103 ? -8.541 1.521 -0.480 1.00 89.62 103 LEU A O 1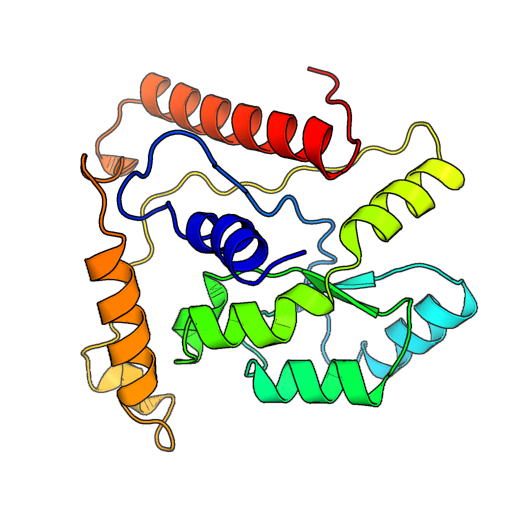
ATOM 801 N N . ALA A 1 104 ? -7.726 2.928 -2.014 1.00 89.12 104 ALA A N 1
ATOM 802 C CA . ALA A 1 104 ? -7.521 4.020 -1.051 1.00 89.12 104 ALA A CA 1
ATOM 803 C C . ALA A 1 104 ? -8.761 4.378 -0.188 1.00 89.12 104 ALA A C 1
ATOM 805 O O . ALA A 1 104 ? -8.570 4.666 0.998 1.00 89.12 104 ALA A O 1
ATOM 806 N N . PRO A 1 105 ? -10.019 4.312 -0.689 1.00 90.56 105 P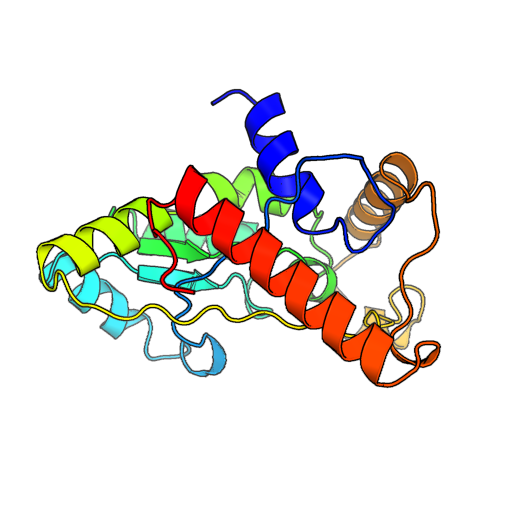RO A N 1
ATOM 807 C CA . PRO A 1 105 ? -11.223 4.514 0.126 1.00 90.56 105 PRO A CA 1
ATOM 808 C C . PRO A 1 105 ? -11.386 3.549 1.313 1.00 90.56 105 PRO A C 1
ATOM 810 O O . PRO A 1 105 ? -12.110 3.874 2.252 1.00 90.56 105 PRO A O 1
ATOM 813 N N . PHE A 1 106 ? -10.723 2.388 1.295 1.00 89.62 106 PHE A N 1
ATOM 814 C CA . PHE A 1 106 ? -10.800 1.376 2.353 1.00 89.62 106 PHE A CA 1
ATOM 815 C C . PHE A 1 106 ? -9.683 1.493 3.409 1.00 89.62 106 PHE A C 1
ATOM 817 O O . PHE A 1 106 ? -9.636 0.665 4.320 1.00 89.62 106 PHE A O 1
ATOM 824 N N . SER A 1 107 ? -8.771 2.475 3.340 1.00 87.50 107 SER A N 1
ATOM 825 C CA . SER A 1 107 ? -7.756 2.635 4.396 1.00 87.50 107 SER A CA 1
ATOM 826 C C . SER A 1 107 ? -8.372 3.206 5.679 1.00 87.50 107 SER A C 1
ATOM 828 O O . SER A 1 107 ? -8.886 4.324 5.727 1.00 87.50 107 SER A O 1
ATOM 830 N N . ASN A 1 108 ? -8.275 2.423 6.751 1.00 85.50 108 ASN A N 1
ATOM 831 C CA . ASN A 1 108 ? -8.793 2.704 8.089 1.00 85.50 108 ASN A CA 1
ATOM 832 C C . ASN A 1 108 ? -7.680 3.050 9.099 1.00 85.50 108 ASN A C 1
ATOM 834 O O . ASN A 1 108 ? -7.945 3.244 10.284 1.00 85.50 108 ASN A O 1
ATOM 838 N N . ARG A 1 109 ? -6.427 3.180 8.660 1.00 84.00 109 ARG A N 1
ATOM 839 C CA . ARG A 1 109 ? -5.221 3.426 9.470 1.00 84.00 109 ARG A CA 1
ATOM 840 C C . ARG A 1 109 ? -5.344 4.473 10.586 1.00 84.00 109 ARG A C 1
ATOM 842 O O . ARG A 1 109 ? -4.948 4.203 11.719 1.00 84.00 109 ARG A O 1
ATOM 849 N N . ARG A 1 110 ? -5.946 5.645 10.328 1.00 84.75 110 ARG A N 1
ATOM 850 C CA . ARG A 1 110 ? -6.200 6.667 11.377 1.00 84.75 110 ARG A CA 1
ATOM 851 C C . ARG A 1 110 ? -7.102 6.130 12.505 1.00 84.75 110 ARG A C 1
ATOM 853 O O . ARG A 1 110 ? -6.898 6.453 13.679 1.00 84.75 110 ARG A O 1
ATOM 860 N N . ARG A 1 111 ? -8.075 5.271 12.173 1.00 86.44 111 ARG A N 1
ATOM 861 C CA . ARG A 1 111 ? -8.931 4.541 13.126 1.00 86.44 111 ARG A CA 1
ATOM 862 C C . ARG A 1 111 ? -8.141 3.487 13.903 1.00 86.44 111 ARG A C 1
ATOM 864 O O . ARG A 1 111 ? -8.356 3.361 15.105 1.00 86.44 111 ARG A O 1
ATOM 871 N N . ILE A 1 112 ? -7.208 2.773 13.266 1.00 86.88 112 ILE A N 1
ATOM 872 C CA . ILE A 1 112 ? -6.317 1.813 13.949 1.00 86.88 112 ILE A CA 1
ATOM 873 C C . ILE A 1 112 ? -5.495 2.526 15.023 1.00 86.88 112 ILE A C 1
ATOM 875 O O . ILE A 1 112 ? -5.578 2.166 16.199 1.00 86.88 112 ILE A O 1
ATOM 879 N N . VAL A 1 113 ? -4.780 3.592 14.654 1.00 85.81 113 VAL A N 1
ATOM 880 C CA . VAL A 1 113 ? -3.937 4.354 15.589 1.00 85.81 113 VAL A CA 1
ATOM 881 C C . VAL A 1 113 ? -4.754 4.914 16.754 1.00 85.81 113 VAL A C 1
ATOM 883 O O . VAL A 1 113 ? -4.375 4.732 17.911 1.00 85.81 113 VAL A O 1
ATOM 886 N N . SER A 1 114 ? -5.894 5.554 16.476 1.00 87.94 114 SER A N 1
ATOM 887 C CA . SER A 1 114 ? -6.759 6.125 17.519 1.00 87.94 114 SER A CA 1
ATOM 888 C C . SER A 1 114 ? -7.407 5.066 18.420 1.00 87.94 114 SER A C 1
ATOM 890 O O . SER A 1 114 ? -7.511 5.299 19.623 1.00 87.94 114 SER A O 1
ATOM 892 N N . THR A 1 115 ? -7.763 3.889 17.895 1.00 88.00 115 THR A N 1
ATOM 893 C CA . THR A 1 115 ? -8.302 2.768 18.692 1.00 88.00 115 THR A CA 1
ATOM 894 C C . THR A 1 115 ? -7.229 2.153 19.592 1.00 88.00 115 THR A C 1
ATOM 896 O O . THR A 1 115 ? -7.454 1.937 20.781 1.00 88.00 115 THR A O 1
ATOM 899 N N . VAL A 1 116 ? -6.019 1.936 19.073 1.00 87.31 116 VAL A N 1
ATOM 900 C CA . VAL A 1 116 ? -4.894 1.445 19.884 1.00 87.31 116 VAL A CA 1
ATOM 901 C C . VAL A 1 116 ? -4.511 2.478 20.952 1.00 87.31 116 VAL A C 1
ATOM 903 O O . VAL A 1 116 ? -4.362 2.120 22.119 1.00 87.31 116 VAL A O 1
ATOM 906 N N . ARG A 1 117 ? -4.454 3.774 20.609 1.00 85.56 117 ARG A N 1
ATOM 907 C CA . ARG A 1 117 ? -4.202 4.876 21.561 1.00 85.56 117 ARG A CA 1
ATOM 908 C C . ARG A 1 117 ? -5.369 5.160 22.513 1.00 85.56 117 ARG A C 1
ATOM 910 O O . ARG A 1 117 ? -5.154 5.863 23.504 1.00 85.56 117 ARG A O 1
ATOM 917 N N . SER A 1 118 ? -6.590 4.683 22.264 1.00 88.38 118 SER A N 1
ATOM 918 C CA . SER A 1 118 ? -7.692 4.789 23.234 1.00 88.38 118 SER A CA 1
ATOM 919 C C . SER A 1 118 ? -7.588 3.694 24.296 1.00 88.38 118 SER A C 1
ATOM 921 O O . SER A 1 118 ? -7.689 4.015 25.478 1.00 88.38 118 SER A O 1
ATOM 923 N N . ALA A 1 119 ? -7.268 2.460 23.892 1.00 88.06 119 ALA A N 1
ATOM 924 C CA . ALA A 1 119 ? -7.060 1.325 24.792 1.00 88.06 119 ALA A CA 1
ATOM 925 C C . ALA A 1 119 ? -5.725 1.380 25.563 1.00 88.06 119 ALA A C 1
ATOM 927 O O . ALA A 1 119 ? -5.690 1.069 26.752 1.00 88.06 119 ALA A O 1
ATOM 928 N N . ARG A 1 120 ? -4.624 1.783 24.911 1.00 87.38 120 ARG A N 1
ATOM 929 C CA . ARG A 1 120 ? -3.278 1.827 25.503 1.00 87.38 120 ARG A CA 1
ATOM 930 C C . ARG A 1 120 ? -2.523 3.098 25.096 1.00 87.38 120 ARG A C 1
ATOM 932 O O . ARG A 1 120 ? -1.973 3.207 24.000 1.00 87.38 120 ARG A O 1
ATOM 939 N N . LYS A 1 121 ? -2.465 4.075 26.007 1.00 85.19 121 LYS A N 1
ATOM 940 C CA . LYS A 1 121 ? -1.853 5.398 25.761 1.00 85.19 121 LYS A CA 1
ATOM 941 C C . LYS A 1 121 ? -0.357 5.321 25.450 1.00 85.19 121 LYS A C 1
ATOM 943 O O . LYS A 1 121 ? 0.116 6.071 24.602 1.00 85.19 121 LYS A O 1
ATOM 948 N N . ASP A 1 122 ? 0.359 4.395 26.076 1.00 81.19 122 ASP A N 1
ATOM 949 C CA . ASP A 1 122 ? 1.801 4.158 25.947 1.00 81.19 122 ASP A CA 1
ATOM 950 C C . ASP A 1 122 ? 2.184 3.183 24.817 1.00 81.19 122 ASP A C 1
ATOM 952 O O . ASP A 1 122 ? 3.355 2.850 24.685 1.00 81.19 122 ASP A O 1
ATOM 956 N N . ALA A 1 123 ? 1.234 2.724 23.990 1.00 83.75 123 ALA A N 1
ATOM 957 C CA . ALA A 1 123 ? 1.505 1.741 22.940 1.00 83.75 123 ALA A CA 1
ATOM 958 C C . ALA A 1 123 ? 2.676 2.149 22.023 1.00 83.75 123 ALA A C 1
ATOM 960 O O . ALA A 1 123 ? 2.755 3.288 21.550 1.00 83.75 123 ALA A O 1
ATOM 961 N N . HIS A 1 124 ? 3.569 1.205 21.745 1.00 80.94 124 HIS A N 1
ATOM 962 C CA . HIS A 1 124 ? 4.609 1.377 20.739 1.00 80.94 124 HIS A CA 1
ATOM 963 C C . HIS A 1 124 ? 4.056 0.957 19.375 1.00 80.94 124 HIS A C 1
ATOM 965 O O . HIS A 1 124 ? 3.372 -0.058 19.268 1.00 80.94 124 HIS A O 1
ATOM 971 N N . PHE A 1 125 ? 4.355 1.752 18.352 1.00 81.12 125 PHE A N 1
ATOM 972 C CA . PHE A 1 125 ? 4.124 1.416 16.952 1.00 81.12 125 PHE A CA 1
ATOM 973 C C . PHE A 1 125 ? 5.498 1.304 16.299 1.00 81.12 125 PHE A C 1
ATOM 975 O O . PHE A 1 125 ? 6.344 2.174 16.514 1.00 81.12 125 PHE A O 1
ATOM 982 N N . THR A 1 126 ? 5.721 0.237 15.543 1.00 80.56 126 THR A N 1
ATOM 983 C CA . THR A 1 126 ? 6.956 0.034 14.784 1.00 80.56 126 THR A CA 1
ATOM 984 C C . THR A 1 126 ? 6.774 0.632 13.397 1.00 80.56 126 THR A C 1
ATOM 986 O O . THR A 1 126 ? 5.766 0.361 12.750 1.00 80.56 126 THR A O 1
ATOM 989 N N . LEU A 1 127 ? 7.741 1.428 12.941 1.00 79.06 127 LEU A N 1
ATOM 990 C CA . LEU A 1 127 ? 7.866 1.762 11.527 1.00 79.06 127 LEU A CA 1
ATOM 991 C C . LEU A 1 127 ? 8.580 0.604 10.821 1.00 79.06 127 LEU A C 1
ATOM 993 O O . LEU A 1 127 ? 9.684 0.236 11.214 1.00 79.06 127 LEU A O 1
ATOM 997 N N . GLU A 1 128 ? 7.955 0.065 9.782 1.00 75.88 128 GLU A N 1
ATOM 998 C CA . GLU A 1 128 ? 8.615 -0.757 8.767 1.00 75.88 128 GLU A CA 1
ATOM 999 C C . GLU A 1 128 ? 9.017 0.182 7.611 1.00 75.88 128 GLU A C 1
ATOM 1001 O O . GLU A 1 128 ? 8.244 1.071 7.242 1.00 75.88 128 GLU A O 1
ATOM 1006 N N . MET A 1 129 ? 10.264 0.087 7.145 1.00 81.81 129 MET A N 1
ATOM 1007 C CA . MET A 1 129 ? 10.836 0.945 6.101 1.00 81.81 129 MET A CA 1
ATOM 1008 C C . MET A 1 129 ? 12.042 0.241 5.474 1.00 81.81 129 MET A C 1
ATOM 1010 O O . MET A 1 129 ? 13.037 -0.025 6.149 1.00 81.81 129 MET A O 1
ATOM 1014 N N . ILE A 1 130 ? 11.975 -0.019 4.167 1.00 78.06 130 ILE A N 1
ATOM 1015 C CA . ILE A 1 130 ? 13.010 -0.739 3.420 1.00 78.06 130 ILE A CA 1
ATOM 1016 C C . ILE A 1 130 ? 13.827 0.229 2.550 1.00 78.06 130 ILE A C 1
ATOM 1018 O O . ILE A 1 130 ? 13.497 0.477 1.389 1.00 78.06 130 ILE A O 1
ATOM 1022 N N . THR A 1 131 ? 14.951 0.726 3.071 1.00 82.81 131 THR A N 1
ATOM 1023 C CA . THR A 1 131 ? 15.912 1.512 2.273 1.00 82.81 131 THR A CA 1
ATOM 1024 C C . THR A 1 131 ? 16.819 0.571 1.469 1.00 82.81 131 THR A C 1
ATOM 1026 O O . THR A 1 131 ? 17.700 -0.085 2.023 1.00 82.81 131 THR A O 1
ATOM 1029 N N . ARG A 1 132 ? 16.589 0.452 0.152 1.00 81.81 132 ARG A N 1
ATOM 1030 C CA . ARG A 1 132 ? 17.238 -0.558 -0.712 1.00 81.81 132 ARG A CA 1
ATOM 1031 C C . ARG A 1 132 ? 17.356 -0.138 -2.179 1.00 81.81 132 ARG A C 1
ATOM 1033 O O . ARG A 1 132 ? 16.626 0.731 -2.641 1.00 81.81 132 ARG A O 1
ATOM 1040 N N . ASP A 1 133 ? 18.185 -0.858 -2.939 1.00 83.00 133 ASP A N 1
ATOM 1041 C CA . ASP A 1 133 ? 18.174 -0.788 -4.406 1.00 83.00 133 ASP A CA 1
ATOM 1042 C C . ASP A 1 133 ? 16.824 -1.262 -4.998 1.00 83.00 133 ASP A C 1
ATOM 1044 O O . ASP A 1 133 ? 16.280 -2.283 -4.536 1.00 83.00 133 ASP A O 1
ATOM 1048 N N . PRO A 1 134 ? 16.304 -0.594 -6.051 1.00 78.69 134 PRO A N 1
ATOM 1049 C CA . PRO A 1 134 ? 15.061 -0.974 -6.723 1.00 78.69 134 PRO A CA 1
ATOM 1050 C C . PRO A 1 134 ? 15.038 -2.422 -7.233 1.00 78.69 134 PRO A C 1
ATOM 1052 O O . PRO A 1 134 ? 16.016 -2.942 -7.777 1.00 78.69 134 PRO A O 1
ATOM 1055 N N . LEU A 1 135 ? 13.880 -3.078 -7.109 1.00 79.12 135 LEU A N 1
ATOM 1056 C CA . LEU A 1 135 ? 13.661 -4.419 -7.654 1.00 79.12 135 LEU A CA 1
ATOM 1057 C C . LEU A 1 135 ? 13.509 -4.372 -9.182 1.00 79.12 135 LEU A C 1
ATOM 1059 O O . LEU A 1 135 ? 12.571 -3.783 -9.715 1.00 79.12 135 LEU A O 1
ATOM 1063 N N . LYS A 1 136 ? 14.416 -5.044 -9.897 1.00 82.06 136 LYS A N 1
ATOM 1064 C CA . LYS A 1 136 ? 14.396 -5.148 -11.364 1.00 82.06 136 LYS A CA 1
ATOM 1065 C C . LYS A 1 136 ? 13.416 -6.247 -11.801 1.00 82.06 136 LYS A C 1
ATOM 1067 O O . LYS A 1 136 ? 13.799 -7.407 -11.934 1.00 82.06 136 LYS A O 1
ATOM 1072 N N . VAL A 1 137 ? 12.144 -5.887 -11.996 1.00 83.31 137 VAL A N 1
ATOM 1073 C CA . VAL A 1 137 ? 11.081 -6.814 -12.436 1.00 83.31 137 VAL A CA 1
ATOM 1074 C C . VAL A 1 137 ? 11.145 -7.013 -13.965 1.00 83.31 137 VAL A C 1
ATOM 1076 O O . VAL A 1 137 ? 11.050 -6.031 -14.702 1.00 83.31 137 VAL A O 1
ATOM 1079 N N . PRO A 1 138 ? 11.287 -8.249 -14.489 1.00 87.81 138 PRO A N 1
ATOM 1080 C CA . PRO A 1 138 ? 11.549 -8.507 -15.911 1.00 87.81 138 PRO A CA 1
ATOM 1081 C C . PRO A 1 138 ? 10.270 -8.518 -16.777 1.00 87.81 138 PRO A C 1
ATOM 1083 O O . PRO A 1 138 ? 10.051 -9.430 -17.575 1.00 87.81 138 PRO A O 1
ATOM 1086 N N . VAL A 1 139 ? 9.427 -7.489 -16.637 1.00 87.38 139 VAL A N 1
ATOM 1087 C CA . VAL A 1 139 ? 8.072 -7.379 -17.229 1.00 87.38 139 VAL A CA 1
ATOM 1088 C C . VAL A 1 139 ? 8.013 -7.392 -18.765 1.00 87.38 139 VAL A C 1
ATOM 1090 O O . VAL A 1 139 ? 6.935 -7.507 -19.340 1.00 87.38 139 VAL A O 1
ATOM 1093 N N . LEU A 1 140 ? 9.157 -7.281 -19.447 1.00 89.75 140 LEU A N 1
ATOM 1094 C CA . 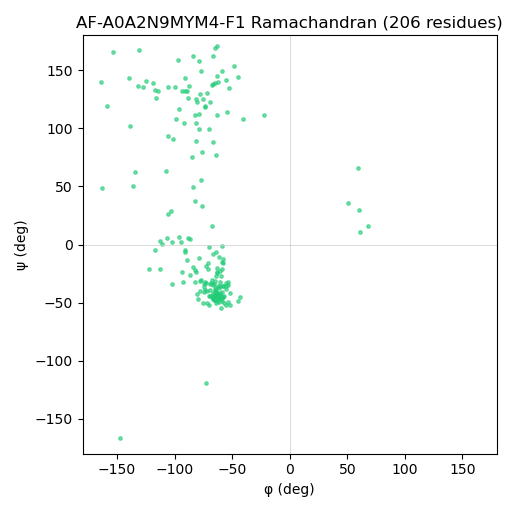LEU A 1 140 ? 9.282 -7.329 -20.911 1.00 89.75 140 LEU A CA 1
ATOM 1095 C C . LEU A 1 140 ? 9.883 -8.660 -21.408 1.00 89.75 140 LEU A C 1
ATOM 1097 O O . LEU A 1 140 ? 10.527 -8.692 -22.452 1.00 89.75 140 LEU A O 1
ATOM 1101 N N . THR A 1 141 ? 9.730 -9.747 -20.643 1.00 91.12 141 THR A N 1
ATOM 1102 C CA . THR A 1 141 ? 10.253 -11.079 -20.997 1.00 91.12 141 THR A CA 1
ATOM 1103 C C . THR A 1 141 ? 9.153 -12.135 -20.994 1.00 91.12 141 THR A C 1
ATOM 1105 O O . THR A 1 141 ? 8.320 -12.160 -20.088 1.00 91.12 141 THR A O 1
ATOM 1108 N N . ASP A 1 142 ? 9.182 -13.058 -21.955 1.00 92.62 142 ASP A N 1
ATOM 1109 C CA . ASP A 1 142 ? 8.180 -14.130 -22.096 1.00 92.62 142 ASP A CA 1
ATOM 1110 C C . ASP A 1 142 ? 8.035 -14.963 -20.814 1.00 92.62 142 ASP A C 1
ATOM 1112 O O . ASP A 1 142 ? 6.935 -15.348 -20.425 1.00 92.62 142 ASP A O 1
ATOM 1116 N N . ARG A 1 143 ? 9.148 -15.179 -20.097 1.00 90.88 143 ARG A N 1
ATOM 1117 C CA . ARG A 1 143 ? 9.180 -15.896 -18.813 1.00 90.88 143 ARG A CA 1
ATOM 1118 C C . ARG A 1 143 ? 8.332 -15.227 -17.727 1.00 90.88 143 ARG A C 1
ATOM 1120 O O . ARG A 1 143 ? 7.820 -15.927 -16.860 1.00 90.88 143 ARG A O 1
ATOM 1127 N N . TYR A 1 144 ? 8.210 -13.902 -17.743 1.00 88.06 144 TYR A N 1
ATOM 1128 C CA . TYR A 1 144 ? 7.337 -13.185 -16.820 1.00 88.06 144 TYR A CA 1
ATOM 1129 C C . TYR A 1 144 ? 5.863 -13.416 -17.199 1.00 88.06 144 TYR A C 1
ATOM 1131 O O . TYR A 1 144 ? 5.077 -13.875 -16.368 1.00 88.06 144 TYR A O 1
ATOM 1139 N N . TRP A 1 145 ? 5.521 -13.215 -18.477 1.00 90.38 145 TRP A N 1
ATOM 1140 C CA . TRP A 1 145 ? 4.165 -13.392 -19.017 1.00 90.38 145 TRP A CA 1
ATOM 1141 C C . TRP A 1 145 ? 3.643 -14.832 -18.950 1.00 90.38 145 TRP A C 1
ATOM 1143 O O . TRP A 1 145 ? 2.446 -15.029 -18.769 1.00 90.38 145 TRP A O 1
ATOM 1153 N N . ALA A 1 146 ? 4.522 -15.836 -18.970 1.00 91.12 146 ALA A N 1
ATOM 1154 C CA . ALA A 1 146 ? 4.171 -17.240 -18.741 1.00 91.12 146 ALA A CA 1
ATOM 1155 C C . ALA A 1 146 ? 3.511 -17.515 -17.369 1.00 91.12 146 ALA A C 1
ATOM 1157 O O . ALA A 1 146 ? 2.925 -18.579 -17.180 1.00 91.12 146 ALA A O 1
ATOM 1158 N N . THR A 1 147 ? 3.587 -16.572 -16.423 1.00 86.44 147 THR A N 1
ATOM 1159 C CA . THR A 1 147 ? 2.890 -16.635 -15.122 1.00 86.44 147 THR A CA 1
ATOM 1160 C C . THR A 1 147 ? 1.429 -16.169 -15.215 1.00 86.44 147 THR A C 1
ATOM 1162 O O . THR A 1 147 ? 0.617 -16.525 -14.367 1.00 86.44 147 THR A O 1
ATOM 1165 N N . PHE A 1 148 ? 1.084 -15.383 -16.242 1.00 86.25 148 PHE A N 1
ATOM 1166 C CA . PHE A 1 148 ? -0.207 -14.706 -16.395 1.00 86.25 148 PHE A CA 1
ATOM 1167 C C . PHE A 1 148 ? -0.769 -14.874 -17.823 1.00 86.25 148 PHE A C 1
ATOM 1169 O O . PHE A 1 148 ? -0.937 -13.876 -18.528 1.00 86.25 148 PHE A O 1
ATOM 1176 N N . PRO A 1 149 ? -1.059 -16.112 -18.275 1.00 86.31 149 PRO A N 1
ATOM 1177 C CA . PRO A 1 149 ? -1.455 -16.391 -19.661 1.00 86.31 149 PRO A CA 1
ATOM 1178 C C . PRO A 1 149 ? -2.732 -15.657 -20.104 1.00 86.31 149 PRO A C 1
ATOM 1180 O O . PRO A 1 149 ? -2.877 -15.353 -21.285 1.00 86.31 149 PRO A O 1
ATOM 1183 N N . ASP A 1 150 ? -3.627 -15.339 -19.166 1.00 88.81 150 ASP A N 1
ATOM 1184 C CA . ASP A 1 150 ? -4.902 -14.657 -19.426 1.00 88.81 150 ASP A CA 1
ATOM 1185 C C . ASP A 1 150 ? -4.818 -13.117 -19.332 1.00 88.81 150 ASP A C 1
ATOM 1187 O O . ASP A 1 150 ? -5.799 -12.422 -19.610 1.00 88.81 150 ASP A O 1
ATOM 1191 N N . ARG A 1 151 ? -3.662 -12.547 -18.945 1.00 87.19 151 ARG A N 1
ATOM 1192 C CA . ARG A 1 151 ? -3.449 -11.088 -18.880 1.00 87.19 151 ARG A CA 1
ATOM 1193 C C . ARG A 1 151 ? -2.748 -10.550 -20.124 1.00 87.19 151 ARG A C 1
ATOM 1195 O O . ARG A 1 151 ? -2.059 -11.258 -20.847 1.00 87.19 151 ARG A O 1
ATOM 1202 N N . ASN A 1 152 ? -2.904 -9.247 -20.357 1.00 87.69 152 ASN A N 1
ATOM 1203 C CA . ASN A 1 152 ? -2.332 -8.546 -21.506 1.00 87.69 152 ASN A CA 1
ATOM 1204 C C . ASN A 1 152 ? -1.588 -7.260 -21.094 1.00 87.69 152 ASN A C 1
ATOM 1206 O O . ASN A 1 152 ? -1.705 -6.778 -19.970 1.00 87.69 152 ASN A O 1
ATOM 1210 N N . GLY A 1 153 ? -0.822 -6.686 -22.026 1.00 89.50 153 GLY A N 1
ATOM 1211 C CA . GLY A 1 153 ? 0.072 -5.548 -21.779 1.00 89.50 153 GLY A CA 1
ATOM 1212 C C . GLY A 1 153 ? -0.578 -4.186 -21.501 1.00 89.50 153 GLY A C 1
ATOM 1213 O O . GLY A 1 153 ? 0.163 -3.228 -21.276 1.00 89.50 153 GLY A O 1
ATOM 1214 N N . ARG A 1 154 ? -1.912 -4.048 -21.527 1.00 91.69 154 ARG A N 1
ATOM 1215 C CA . ARG A 1 154 ? -2.631 -2.762 -21.392 1.00 91.69 154 ARG A CA 1
ATOM 1216 C C . ARG A 1 154 ? -2.255 -2.004 -20.120 1.00 91.69 154 ARG A C 1
ATOM 1218 O O . ARG A 1 154 ? -1.850 -0.844 -20.187 1.00 91.69 154 ARG A O 1
ATOM 1225 N N . ASP A 1 155 ? -2.343 -2.672 -18.981 1.00 89.38 155 ASP A N 1
ATOM 1226 C CA . ASP A 1 155 ? -2.284 -2.032 -17.663 1.00 89.38 155 ASP A CA 1
ATOM 1227 C C . ASP A 1 155 ? -0.836 -1.865 -17.166 1.00 89.38 155 ASP A C 1
ATOM 1229 O O . ASP A 1 155 ? -0.488 -0.857 -16.542 1.00 89.38 155 ASP A O 1
ATOM 1233 N N . LEU A 1 156 ? 0.070 -2.727 -17.647 1.00 88.75 156 LEU A N 1
ATOM 1234 C CA . LEU A 1 156 ? 1.508 -2.452 -17.647 1.00 88.75 156 LEU A CA 1
ATOM 1235 C C . LEU A 1 156 ? 1.852 -1.215 -18.495 1.00 88.75 156 LEU A C 1
ATOM 1237 O O . LEU A 1 156 ? 2.630 -0.372 -18.057 1.00 88.75 156 LEU A O 1
ATOM 1241 N N . THR A 1 157 ? 1.290 -1.080 -19.701 1.00 91.00 157 THR A N 1
ATOM 1242 C CA . THR A 1 157 ? 1.584 0.055 -20.600 1.00 91.00 157 THR A CA 1
ATOM 1243 C C . THR A 1 157 ? 1.132 1.378 -19.987 1.00 91.00 157 THR A C 1
ATOM 1245 O O . THR A 1 157 ? 1.870 2.363 -20.050 1.00 91.00 157 THR A O 1
ATOM 1248 N N . ARG A 1 158 ? -0.040 1.397 -19.342 1.00 89.94 158 ARG A N 1
ATOM 1249 C CA . ARG A 1 158 ? -0.541 2.545 -18.575 1.00 89.94 158 ARG A CA 1
ATOM 1250 C C . ARG A 1 158 ? 0.364 2.864 -17.379 1.00 89.94 158 ARG A C 1
ATOM 1252 O O . ARG A 1 158 ? 0.818 3.998 -17.260 1.00 89.94 158 ARG A O 1
ATOM 1259 N N . THR A 1 159 ? 0.732 1.866 -16.573 1.00 85.69 159 THR A N 1
ATOM 1260 C CA . THR A 1 159 ? 1.674 2.020 -15.445 1.00 85.69 159 THR A CA 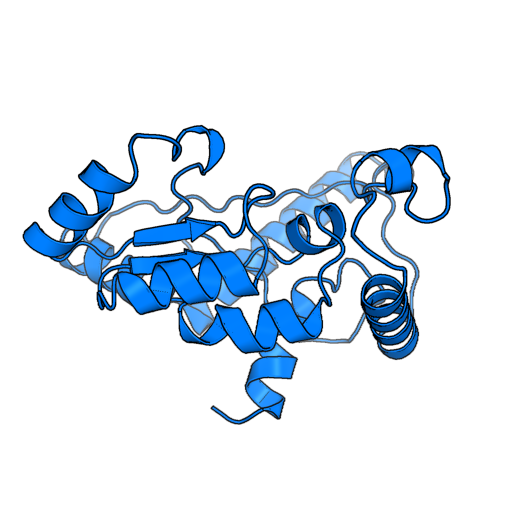1
ATOM 1261 C C . THR A 1 159 ? 3.028 2.587 -15.897 1.00 85.69 159 THR A C 1
ATOM 1263 O O . THR A 1 159 ? 3.534 3.543 -15.308 1.00 85.69 159 THR A O 1
ATOM 1266 N N . LEU A 1 160 ? 3.587 2.081 -17.002 1.00 86.12 160 LEU A N 1
ATOM 1267 C CA . LEU A 1 160 ? 4.819 2.601 -17.608 1.00 86.12 160 LEU A CA 1
ATOM 1268 C C . LEU A 1 160 ? 4.656 4.026 -18.164 1.00 86.12 160 LEU A C 1
ATOM 1270 O O . LEU A 1 160 ? 5.605 4.807 -18.113 1.00 86.12 160 LEU A O 1
ATOM 1274 N N . ALA A 1 161 ? 3.481 4.393 -18.683 1.00 86.56 161 ALA A N 1
ATOM 1275 C CA . ALA A 1 161 ? 3.194 5.759 -19.117 1.00 86.56 161 ALA A CA 1
ATOM 1276 C C . ALA A 1 161 ? 3.106 6.725 -17.922 1.00 86.56 161 ALA A C 1
ATOM 1278 O O . ALA A 1 161 ? 3.729 7.786 -17.956 1.00 86.56 161 ALA A O 1
ATOM 1279 N N . THR A 1 162 ? 2.426 6.335 -16.840 1.00 84.12 162 THR A N 1
ATOM 1280 C CA . THR A 1 162 ? 2.348 7.094 -15.580 1.00 84.12 162 THR A CA 1
ATOM 1281 C C . THR A 1 162 ? 3.731 7.296 -14.959 1.00 84.12 162 THR A C 1
ATOM 1283 O O . THR A 1 162 ? 4.073 8.425 -14.604 1.00 84.12 162 THR A O 1
ATOM 1286 N N . GLY A 1 163 ? 4.564 6.250 -14.904 1.00 82.62 163 GLY A N 1
ATOM 1287 C CA . GLY A 1 163 ? 5.944 6.341 -14.411 1.00 82.62 163 GLY A CA 1
ATOM 1288 C C . GLY A 1 163 ? 6.857 7.216 -15.281 1.00 82.62 163 GLY A C 1
ATOM 1289 O O . GLY A 1 163 ? 7.742 7.886 -14.761 1.00 82.62 163 GLY A O 1
ATOM 1290 N N . ARG A 1 164 ? 6.622 7.280 -16.600 1.00 83.50 164 ARG A N 1
ATOM 1291 C CA . ARG A 1 164 ? 7.323 8.211 -17.509 1.00 83.50 164 ARG A CA 1
ATOM 1292 C C . ARG A 1 164 ? 6.836 9.656 -17.373 1.00 83.50 164 ARG A C 1
ATOM 1294 O O . ARG A 1 164 ? 7.640 10.573 -17.495 1.00 83.50 164 ARG A O 1
ATOM 1301 N N . ALA A 1 165 ? 5.542 9.868 -17.137 1.00 84.31 165 ALA A N 1
ATOM 1302 C CA . ALA A 1 165 ? 4.954 11.199 -16.980 1.00 84.31 165 ALA A CA 1
ATOM 1303 C C . ALA A 1 165 ? 5.322 11.855 -15.638 1.00 84.31 165 ALA A C 1
ATOM 1305 O O . ALA A 1 165 ? 5.509 13.067 -15.579 1.00 84.31 165 ALA A O 1
ATOM 1306 N N . ASN A 1 166 ? 5.470 11.049 -14.583 1.00 81.69 166 ASN A N 1
ATOM 1307 C CA . ASN A 1 166 ? 5.924 11.465 -13.252 1.00 81.69 166 ASN A CA 1
ATOM 1308 C C . ASN A 1 166 ? 7.393 11.066 -13.014 1.00 81.69 166 ASN A C 1
ATOM 1310 O O . ASN A 1 166 ? 7.793 10.771 -11.889 1.00 81.69 166 ASN A O 1
ATOM 1314 N N . ALA A 1 167 ? 8.187 10.994 -14.088 1.00 77.50 167 ALA A N 1
ATOM 1315 C CA . ALA A 1 167 ? 9.555 10.513 -14.010 1.00 77.50 167 ALA A CA 1
ATOM 1316 C C . ALA A 1 167 ? 10.424 11.417 -13.129 1.00 77.50 167 ALA A C 1
ATOM 1318 O O . ALA A 1 167 ? 10.324 12.647 -13.158 1.00 77.50 167 ALA A O 1
ATOM 1319 N N . PRO A 1 168 ? 11.361 10.806 -12.407 1.00 76.69 168 PRO A N 1
ATOM 1320 C CA . PRO A 1 168 ? 12.699 11.831 -11.500 1.00 76.69 168 PRO A CA 1
ATOM 1321 C C . PRO A 1 168 ? 13.359 12.994 -12.310 1.00 76.69 168 PRO A C 1
ATOM 1323 O O . PRO A 1 168 ? 13.645 12.913 -13.503 1.00 76.69 168 PRO A O 1
ATOM 1326 N N . ARG A 1 169 ? 13.676 14.106 -11.621 1.00 78.38 169 ARG A N 1
ATOM 1327 C CA . ARG A 1 169 ? 14.644 15.108 -12.122 1.00 78.38 169 ARG A CA 1
ATOM 1328 C C . ARG A 1 169 ? 16.089 14.642 -11.937 1.00 78.38 169 ARG A C 1
ATOM 1330 O O . ARG A 1 169 ? 16.913 14.827 -12.824 1.00 78.38 169 ARG A O 1
ATOM 1337 N N . ASN A 1 170 ? 16.364 14.021 -10.791 1.00 77.19 170 ASN A N 1
ATOM 1338 C CA . ASN A 1 170 ? 17.669 13.489 -10.406 1.00 77.19 170 ASN A CA 1
ATOM 1339 C C . ASN A 1 170 ? 17.533 11.966 -10.271 1.00 77.19 170 ASN A C 1
ATOM 1341 O O . ASN A 1 170 ? 16.635 11.561 -9.530 1.00 77.19 170 ASN A O 1
ATOM 1345 N N . PRO A 1 171 ? 18.362 11.137 -10.940 1.00 73.31 171 PRO A N 1
ATOM 1346 C CA . PRO A 1 171 ? 18.310 9.677 -10.827 1.00 73.31 171 PRO A CA 1
ATOM 1347 C C . PRO A 1 171 ? 18.266 9.179 -9.379 1.00 73.31 171 PRO A C 1
ATOM 1349 O O . PRO A 1 171 ? 18.744 9.852 -8.466 1.00 73.31 171 PRO A O 1
ATOM 1352 N N . LEU A 1 172 ? 17.689 7.993 -9.178 1.00 73.69 172 LEU A N 1
ATOM 1353 C CA . LEU A 1 172 ? 17.555 7.406 -7.846 1.00 73.69 172 LEU A CA 1
ATOM 1354 C C . LEU A 1 172 ? 18.910 7.205 -7.159 1.00 73.69 172 LEU A C 1
ATOM 1356 O O . LEU A 1 172 ? 19.890 6.886 -7.837 1.00 73.69 172 LEU A O 1
ATOM 1360 N N . PRO A 1 173 ? 18.953 7.281 -5.818 1.00 72.25 173 PRO A N 1
ATOM 1361 C CA . PRO A 1 173 ? 20.055 6.704 -5.071 1.00 72.25 173 PRO A CA 1
ATOM 1362 C C . PRO A 1 173 ? 20.066 5.182 -5.276 1.00 72.25 173 PRO A C 1
ATOM 1364 O O . PRO A 1 173 ? 19.189 4.468 -4.792 1.00 72.25 173 PRO A O 1
ATOM 1367 N N . GLU A 1 174 ? 21.074 4.675 -5.984 1.00 82.31 174 GLU A N 1
ATOM 1368 C CA . GLU A 1 174 ? 21.428 3.255 -5.940 1.00 82.31 174 GLU A CA 1
ATOM 1369 C C . GLU A 1 174 ? 22.293 3.026 -4.689 1.00 82.31 174 GLU A C 1
ATOM 1371 O O . GLU A 1 174 ? 23.431 3.495 -4.607 1.00 82.31 174 GLU A O 1
ATOM 1376 N N . MET A 1 175 ? 21.755 2.309 -3.700 1.00 84.75 175 MET A N 1
ATOM 1377 C CA . MET A 1 175 ? 22.409 1.983 -2.426 1.00 84.75 175 MET A CA 1
ATOM 1378 C C . MET A 1 175 ? 23.757 1.286 -2.631 1.00 84.75 175 MET A C 1
ATOM 1380 O O . MET A 1 175 ? 24.692 1.520 -1.861 1.00 84.75 175 MET A O 1
ATOM 1384 N N . ALA A 1 176 ? 23.887 0.481 -3.689 1.00 85.50 176 ALA A N 1
ATOM 1385 C CA . ALA A 1 176 ? 25.142 -0.156 -4.085 1.00 85.50 176 ALA A CA 1
ATOM 1386 C C . ALA A 1 176 ? 26.277 0.835 -4.427 1.00 85.50 176 ALA A C 1
ATOM 1388 O O . ALA A 1 176 ? 27.447 0.463 -4.339 1.00 85.50 176 ALA A O 1
ATOM 1389 N N . THR A 1 177 ? 25.958 2.082 -4.796 1.00 87.62 177 THR A N 1
ATOM 1390 C CA . THR A 1 177 ? 26.949 3.120 -5.153 1.00 87.62 177 THR A CA 1
ATOM 1391 C C . THR A 1 177 ? 27.426 3.952 -3.961 1.00 87.62 177 THR A C 1
ATOM 1393 O O . THR A 1 177 ? 28.426 4.661 -4.065 1.00 87.62 177 THR A O 1
ATOM 1396 N N . LEU A 1 178 ? 26.732 3.869 -2.822 1.00 89.69 178 LEU A N 1
ATOM 1397 C CA . LEU A 1 178 ? 26.967 4.719 -1.658 1.00 89.69 178 LEU A CA 1
ATOM 1398 C C . LEU A 1 178 ? 27.977 4.101 -0.677 1.00 89.69 178 LEU A C 1
ATOM 1400 O O . LEU A 1 178 ? 27.970 2.895 -0.394 1.00 89.69 178 LEU A O 1
ATOM 1404 N N . ASP A 1 179 ? 28.810 4.948 -0.071 1.00 94.56 179 ASP A N 1
ATOM 1405 C CA . ASP A 1 179 ? 29.620 4.568 1.088 1.00 94.56 179 ASP A CA 1
ATOM 1406 C C . ASP A 1 179 ? 28.737 4.204 2.301 1.00 94.56 179 ASP A C 1
ATOM 1408 O O . ASP A 1 179 ? 27.513 4.370 2.288 1.00 94.56 179 ASP A O 1
ATOM 1412 N N . ARG A 1 180 ? 29.352 3.658 3.356 1.00 94.06 180 ARG A N 1
ATOM 1413 C CA . ARG A 1 180 ? 28.619 3.188 4.541 1.00 94.06 180 ARG A CA 1
ATOM 1414 C C . ARG A 1 180 ? 27.854 4.316 5.235 1.00 94.06 180 ARG A C 1
ATOM 1416 O O . ARG A 1 180 ? 26.704 4.113 5.616 1.00 94.06 180 ARG A O 1
ATOM 1423 N N . ASP A 1 181 ? 28.475 5.474 5.397 1.00 95.75 181 ASP A N 1
ATOM 1424 C CA . ASP A 1 181 ? 27.913 6.566 6.183 1.00 95.75 181 ASP A CA 1
ATOM 1425 C C . ASP A 1 181 ? 26.833 7.294 5.372 1.00 95.75 181 ASP A C 1
ATOM 1427 O O . ASP A 1 181 ? 25.838 7.744 5.933 1.00 95.75 181 ASP A O 1
ATOM 1431 N N . SER A 1 182 ? 26.974 7.352 4.043 1.00 93.06 182 SER A N 1
ATOM 1432 C CA . SER A 1 182 ? 25.932 7.852 3.138 1.00 93.06 182 SER A CA 1
ATOM 1433 C C . SER A 1 182 ? 24.715 6.931 3.072 1.00 93.06 182 SER A C 1
ATOM 1435 O O . SER A 1 182 ? 23.598 7.432 2.976 1.00 93.06 182 SER A O 1
ATOM 1437 N N . ARG A 1 183 ? 24.893 5.606 3.192 1.00 91.94 183 ARG A N 1
ATOM 1438 C CA . ARG A 1 183 ? 23.763 4.671 3.356 1.00 91.94 183 ARG A CA 1
ATOM 1439 C C . ARG A 1 183 ? 23.041 4.865 4.682 1.00 91.94 183 ARG A C 1
ATOM 1441 O O . ARG A 1 183 ? 21.821 4.943 4.674 1.00 91.94 183 ARG A O 1
ATOM 1448 N N . ILE A 1 184 ? 23.784 4.992 5.786 1.00 93.06 184 ILE A N 1
ATOM 1449 C CA . ILE A 1 184 ? 23.200 5.246 7.113 1.00 93.06 184 ILE A CA 1
ATOM 1450 C C . ILE A 1 184 ? 22.419 6.566 7.109 1.00 93.06 184 ILE A C 1
ATOM 1452 O O . ILE A 1 184 ? 21.285 6.584 7.571 1.00 93.06 184 ILE A O 1
ATOM 1456 N N . ARG A 1 185 ? 22.974 7.641 6.525 1.00 91.94 185 ARG A N 1
ATOM 1457 C CA . ARG A 1 185 ? 22.260 8.921 6.357 1.00 91.94 185 ARG A CA 1
ATOM 1458 C C . ARG A 1 185 ? 20.960 8.760 5.570 1.00 91.94 185 ARG A C 1
ATOM 1460 O O . ARG A 1 185 ? 19.924 9.177 6.061 1.00 91.94 185 ARG A O 1
ATOM 1467 N N . LEU A 1 186 ? 20.991 8.113 4.403 1.00 88.19 186 LEU A N 1
ATOM 1468 C CA . LEU A 1 186 ? 19.792 7.927 3.576 1.00 88.19 186 LEU A CA 1
ATOM 1469 C C . LEU A 1 186 ? 18.718 7.064 4.265 1.00 88.19 186 LEU A C 1
ATOM 1471 O O . LEU A 1 186 ? 17.530 7.347 4.144 1.00 88.19 186 LEU A O 1
ATOM 1475 N N . GLU A 1 187 ? 19.119 6.029 5.004 1.00 88.56 187 GLU A N 1
ATOM 1476 C CA . GLU A 1 187 ? 18.202 5.211 5.806 1.00 88.56 187 GLU A CA 1
ATOM 1477 C C . GLU A 1 187 ? 17.590 6.017 6.965 1.00 88.56 187 GLU A C 1
ATOM 1479 O O . GLU A 1 187 ? 16.380 5.956 7.193 1.00 88.56 187 GLU A O 1
ATOM 1484 N N . GLU A 1 188 ? 18.396 6.835 7.647 1.00 90.94 188 GLU A N 1
ATOM 1485 C CA . GLU A 1 188 ? 17.945 7.731 8.715 1.00 90.94 188 GLU A CA 1
ATOM 1486 C C . GLU A 1 188 ? 17.006 8.832 8.191 1.00 90.94 188 GLU A C 1
ATOM 1488 O O . GLU A 1 188 ? 15.963 9.078 8.798 1.00 90.94 188 GLU A O 1
ATOM 1493 N N . ASP A 1 189 ? 17.321 9.452 7.052 1.00 88.69 189 ASP A N 1
ATOM 1494 C CA . ASP A 1 189 ? 16.493 10.469 6.395 1.00 88.69 189 ASP A CA 1
ATOM 1495 C C . ASP A 1 189 ? 15.135 9.882 5.972 1.00 88.69 189 ASP A C 1
ATOM 1497 O O . ASP A 1 189 ? 14.090 10.438 6.318 1.00 88.69 189 ASP A O 1
ATOM 1501 N N . ASN A 1 190 ? 15.122 8.701 5.338 1.00 86.25 190 ASN A N 1
ATOM 1502 C CA . ASN A 1 190 ? 13.887 7.984 4.994 1.00 86.25 190 ASN A CA 1
ATOM 1503 C C . ASN A 1 190 ? 13.029 7.694 6.239 1.00 86.25 190 ASN A C 1
ATOM 1505 O O . ASN A 1 190 ? 11.816 7.926 6.232 1.00 86.25 190 ASN A O 1
ATOM 1509 N N . VAL A 1 191 ? 13.641 7.218 7.329 1.00 84.56 191 VAL A N 1
ATOM 1510 C CA . VAL A 1 191 ? 12.951 6.979 8.610 1.00 84.56 191 VAL A CA 1
ATOM 1511 C C . VAL A 1 191 ? 12.404 8.284 9.200 1.00 84.56 191 VAL A C 1
ATOM 1513 O O . VAL A 1 191 ? 11.262 8.312 9.668 1.00 84.56 191 VAL A O 1
ATOM 1516 N N . ARG A 1 192 ? 13.165 9.383 9.146 1.00 85.81 192 ARG A N 1
ATOM 1517 C CA . ARG A 1 192 ? 12.743 10.708 9.628 1.00 85.81 192 ARG A CA 1
ATOM 1518 C C . ARG A 1 192 ? 11.555 11.257 8.836 1.00 85.81 192 ARG A C 1
ATOM 1520 O O . ARG A 1 192 ? 10.609 11.737 9.462 1.00 85.81 192 ARG A O 1
ATOM 1527 N N . GLU A 1 193 ? 11.545 11.135 7.507 1.00 83.81 193 GLU A N 1
ATOM 1528 C CA . GLU A 1 193 ? 10.398 11.536 6.676 1.00 83.81 193 GLU A CA 1
ATOM 1529 C C . GLU A 1 193 ? 9.140 10.714 7.002 1.00 83.81 193 GLU A C 1
ATOM 1531 O O . GLU A 1 193 ? 8.060 11.278 7.193 1.00 83.81 193 GLU A O 1
ATOM 1536 N N . CYS A 1 194 ? 9.273 9.395 7.176 1.00 80.81 194 CYS A N 1
ATOM 1537 C CA . CYS A 1 194 ? 8.155 8.527 7.565 1.00 80.81 194 CYS A CA 1
ATOM 1538 C C . CYS A 1 194 ? 7.571 8.889 8.935 1.00 80.81 194 CYS A C 1
ATOM 1540 O O . CYS A 1 194 ? 6.352 8.912 9.112 1.00 80.81 194 CYS A O 1
ATOM 1542 N N . LEU A 1 195 ? 8.429 9.184 9.914 1.00 82.88 195 LEU A N 1
ATOM 1543 C CA . LEU A 1 195 ? 8.004 9.594 11.251 1.00 82.88 195 LEU A CA 1
ATOM 1544 C C . LEU A 1 195 ? 7.361 10.989 11.248 1.00 82.88 195 LEU A C 1
ATOM 1546 O O . LEU A 1 195 ? 6.394 11.208 11.980 1.00 82.88 195 LEU A O 1
ATOM 1550 N N . ALA A 1 196 ? 7.823 11.905 10.393 1.00 83.31 196 ALA A N 1
ATOM 1551 C CA . ALA A 1 196 ? 7.173 13.197 10.176 1.00 83.31 196 ALA A CA 1
ATOM 1552 C C . ALA A 1 196 ? 5.773 13.033 9.554 1.00 83.31 196 ALA A C 1
ATOM 1554 O O . ALA A 1 196 ? 4.810 13.622 10.052 1.00 83.31 196 ALA A O 1
ATOM 1555 N N . TYR A 1 197 ? 5.631 12.173 8.538 1.00 82.94 197 TYR A N 1
ATOM 1556 C CA . TYR A 1 197 ? 4.334 11.820 7.951 1.00 82.94 197 TYR A CA 1
ATOM 1557 C C . TYR A 1 197 ? 3.390 11.184 8.984 1.00 82.94 197 TYR A C 1
ATOM 1559 O O . TYR A 1 197 ? 2.241 11.603 9.125 1.00 82.94 197 TYR A O 1
ATOM 1567 N N . ALA A 1 198 ? 3.877 10.220 9.771 1.00 82.50 198 ALA A N 1
ATOM 1568 C CA . ALA A 1 198 ? 3.098 9.566 10.821 1.00 82.50 198 ALA A CA 1
ATOM 1569 C C . ALA A 1 198 ? 2.634 10.545 11.915 1.00 82.50 198 ALA A C 1
ATOM 1571 O O . ALA A 1 198 ? 1.506 10.437 12.408 1.00 82.50 198 ALA A O 1
ATOM 1572 N N . ALA A 1 199 ? 3.468 11.521 12.280 1.00 83.00 199 ALA A N 1
ATOM 1573 C CA . ALA A 1 199 ? 3.098 12.571 13.220 1.00 83.00 199 ALA A CA 1
ATOM 1574 C C . ALA A 1 199 ? 2.008 13.494 12.648 1.00 83.00 199 ALA A C 1
ATOM 1576 O O . ALA A 1 199 ? 1.021 13.751 13.338 1.00 83.00 199 ALA A O 1
ATOM 1577 N N . ALA A 1 200 ? 2.157 13.942 11.397 1.00 82.50 200 ALA A N 1
ATOM 1578 C CA . ALA A 1 200 ? 1.226 14.861 10.741 1.00 82.50 200 ALA A CA 1
ATOM 1579 C C . ALA A 1 200 ? -0.130 14.213 10.406 1.00 82.50 200 ALA A C 1
ATOM 1581 O O . ALA A 1 200 ? -1.178 14.730 10.787 1.00 82.50 200 ALA A O 1
ATOM 1582 N N . GLU A 1 201 ? -0.120 13.067 9.722 1.00 81.81 201 GLU A N 1
ATOM 1583 C CA . GLU A 1 201 ? -1.324 12.472 9.127 1.00 81.81 201 GLU A CA 1
ATOM 1584 C C . GLU A 1 201 ? -2.021 11.444 10.021 1.00 81.81 201 GLU A C 1
ATOM 1586 O O . GLU A 1 201 ? -3.222 11.199 9.865 1.00 81.81 201 GLU A O 1
ATOM 1591 N N . LEU A 1 202 ? -1.290 10.832 10.959 1.00 82.00 202 LEU A N 1
ATOM 1592 C CA . LEU A 1 202 ? -1.794 9.755 11.822 1.00 82.00 202 LEU A CA 1
ATOM 1593 C C . LEU A 1 202 ? -1.802 10.131 13.313 1.00 82.00 202 LEU A C 1
ATOM 1595 O O . LEU A 1 202 ? -2.277 9.348 14.135 1.00 82.00 202 LEU A O 1
ATOM 1599 N N . GLY A 1 203 ? -1.284 11.309 13.684 1.00 79.25 203 GLY A N 1
ATOM 1600 C CA . GLY A 1 203 ? -1.150 11.742 15.079 1.00 79.25 203 GLY A CA 1
ATOM 1601 C C . GLY A 1 203 ? -0.131 10.929 15.889 1.00 79.25 203 GLY A C 1
ATOM 1602 O O . GLY A 1 203 ? -0.137 10.970 17.122 1.00 79.25 203 GLY A O 1
ATOM 1603 N N . MET A 1 204 ? 0.742 10.165 15.225 1.00 79.00 204 MET A N 1
ATOM 1604 C CA . MET A 1 204 ? 1.781 9.362 15.869 1.00 79.00 204 MET A CA 1
ATOM 1605 C C . MET A 1 204 ? 3.025 10.209 16.126 1.00 79.00 204 MET A C 1
ATOM 1607 O O . MET A 1 204 ? 4.024 10.101 15.424 1.00 79.00 204 MET A O 1
ATOM 1611 N N . ALA A 1 205 ? 2.951 11.065 17.148 1.00 69.44 205 ALA A N 1
ATOM 1612 C CA . ALA A 1 205 ? 4.088 11.857 17.605 1.00 69.44 205 ALA A CA 1
ATOM 1613 C C . ALA A 1 205 ? 5.290 10.949 17.929 1.00 69.44 205 ALA A C 1
ATOM 1615 O O . ALA A 1 205 ? 5.241 10.142 18.863 1.00 69.44 205 ALA A O 1
ATOM 1616 N N . ALA A 1 206 ? 6.357 11.082 17.142 1.00 60.03 206 ALA A N 1
ATOM 1617 C CA . ALA A 1 206 ? 7.578 10.313 17.319 1.00 60.03 206 ALA A CA 1
ATOM 1618 C C . ALA A 1 206 ? 8.291 10.705 18.623 1.00 60.03 206 ALA A C 1
ATOM 1620 O O . ALA A 1 206 ? 8.414 11.885 18.953 1.00 60.03 206 ALA A O 1
ATOM 1621 N N . ARG A 1 207 ? 8.787 9.700 19.348 1.00 56.53 207 ARG A N 1
ATOM 1622 C CA . ARG A 1 207 ? 9.796 9.871 20.398 1.00 56.53 207 ARG A CA 1
ATOM 1623 C C . ARG A 1 207 ? 11.136 9.451 19.805 1.00 56.53 207 ARG A C 1
ATOM 1625 O O . ARG A 1 207 ? 11.448 8.263 19.808 1.00 56.53 207 ARG A O 1
ATOM 1632 N N . LEU A 1 208 ? 11.828 10.434 19.233 1.00 50.12 208 LEU A N 1
ATOM 1633 C CA . LEU A 1 208 ? 13.238 10.370 18.847 1.00 50.12 208 LEU A CA 1
ATOM 1634 C C . LEU A 1 208 ? 14.112 10.731 20.058 1.00 50.12 208 LEU A C 1
ATOM 1636 O O . LEU A 1 208 ? 13.643 11.575 20.857 1.00 50.12 208 LEU A O 1
#

Sequence (208 aa):
MTRRELIGAAVTATAASAAVPAASQTTVGVTIDCYQFGRRRQRAYPIAEKYRHPLELENHKDWTADELTALLTQYGSEYLGVCLDTGNTLSLLDDYMEVVELLAPFSNRRRIVSTVRSARKDAHFTLEMITRDPLKVPVLTDRYWATFPDRNGRDLTRTLATGRANAPRNPLPEMATLDRDSRIRLEEDNVRECLAYAAAELGMAARL

Radius of gyration: 18.13 Å; Cα contacts (8 Å, |Δi|>4): 244; chains: 1; bounding box: 49×38×48 Å

Solvent-accessible surface area (backbone atoms only — not comparable to full-atom values): 12541 Å² total; per-residue (Å²): 134,52,75,69,54,54,47,57,52,50,58,32,55,48,47,95,48,19,56,72,88,89,58,73,38,57,75,74,53,84,69,60,77,58,94,68,60,58,94,48,44,88,57,48,52,64,48,26,52,75,69,69,41,54,46,42,43,56,54,48,88,82,56,54,60,66,56,46,44,51,51,55,59,71,65,66,44,97,30,58,27,33,40,80,51,65,74,37,38,69,78,72,52,49,34,63,64,58,41,46,71,61,44,59,84,37,50,47,62,58,56,34,49,51,52,49,47,68,80,35,78,84,65,87,80,71,83,75,81,87,81,64,60,83,84,87,73,62,82,91,3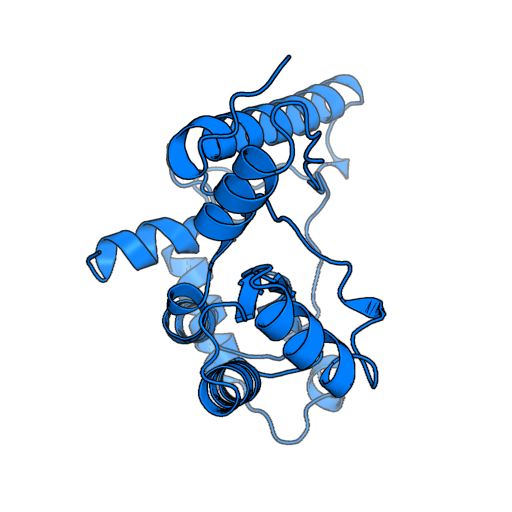6,70,80,51,48,71,77,41,80,91,62,72,67,65,30,47,51,49,36,54,48,52,48,61,75,50,43,39,82,55,82,79,81,50,55,88,78,48,56,73,68,58,46,52,48,53,44,50,49,53,51,51,46,40,40,51,42,33,27,74,78,48,66,46,71,71,88,128

Secondary structure (DSSP, 8-state):
--HHHHHHHHGGGGTTSS--SS-----------GGG-STTHHHHHHHHHHTT--EEEE--TTS-HHHHHHHHHHH--TTEEEE--HHHHTTTT--HHHHHHHHGGG--HHHHHHHHHHH-TT---PPP----PPP---TTSHHHHTT-TT--THHHHHHHHHHHHT--SS----GGGS-HHHHHHHHHHHHHHHHHHHHHHH------

Nearest PDB structures (foldseek):
  1uip-assembly1_A  TM=2.358E-01  e=3.126E-01  Mus musculus
  1fkx-assembly1_A  TM=2.364E-01  e=9.284E-01  Mus musculus

Mean predicted aligned error: 10.02 Å